Protein AF-A0A915J0Y2-F1 (afdb_monomer)

Organism: Romanomermis culicivorax (NCBI:txid13658)

Nearest PDB structures (foldseek):
  6sxb-assembly1_F  TM=8.403E-01  e=7.510E-07  Homo sapiens
  7yym-assembly1_A  TM=3.391E-01  e=9.581E-02  Mus musculus
  7zpk-assembly1_A  TM=3.606E-01  e=4.430E-01  Mus musculus

Solvent-accessible surface area (backbone atoms only — not comparable to full-atom values): 13640 Å² total; per-residue (Å²): 137,90,84,89,78,56,74,70,61,52,49,54,35,55,75,67,64,73,59,70,64,82,76,53,70,62,47,79,40,73,57,43,64,51,48,75,81,37,65,62,63,32,49,52,56,47,57,49,39,74,77,32,73,86,49,47,71,48,73,41,68,92,56,71,68,72,38,64,76,48,92,62,37,46,60,50,38,34,63,46,69,66,51,93,76,86,85,86,84,54,77,84,35,68,69,52,40,50,52,52,57,68,69,26,83,90,60,63,77,88,82,81,88,78,90,80,77,75,51,73,68,55,48,53,53,51,50,54,50,51,51,52,47,50,52,46,50,53,53,49,52,55,54,36,66,76,62,73,73,72,96,65,77,80,74,75,40,73,73,45,61,72,38,88,62,35,65,63,54,50,50,50,57,46,40,75,75,33,99,44,70,80,78,51,57,67,69,55,58,49,44,54,52,51,49,55,50,51,50,51,50,57,52,35,67,74,73,48,54,73,67,60,42,51,51,62,56,56,75,74,109

Structure (mmCIF, N/CA/C/O backbone):
data_AF-A0A915J0Y2-F1
#
_entry.id   AF-A0A915J0Y2-F1
#
loop_
_atom_site.group_PDB
_atom_site.id
_atom_site.type_symbol
_atom_site.label_atom_id
_atom_site.label_alt_id
_atom_site.label_comp_id
_atom_site.label_asym_id
_atom_site.label_entity_id
_atom_site.label_seq_id
_atom_site.pdbx_PDB_ins_code
_atom_site.Cartn_x
_atom_site.Cartn_y
_atom_site.Cartn_z
_atom_site.occupancy
_atom_site.B_iso_or_equiv
_atom_site.auth_seq_id
_atom_site.auth_comp_id
_atom_site.auth_asym_id
_atom_site.auth_atom_id
_atom_site.pdbx_PDB_model_num
ATOM 1 N N . GLY A 1 1 ? -28.901 7.741 9.240 1.00 90.81 1 GLY A N 1
ATOM 2 C CA . GLY A 1 1 ? -28.184 7.868 7.952 1.00 90.81 1 GLY A CA 1
ATOM 3 C C . GLY A 1 1 ? -26.734 7.453 8.122 1.00 90.81 1 GLY A C 1
ATOM 4 O O . GLY A 1 1 ? -26.334 7.182 9.248 1.00 90.81 1 GLY A O 1
ATOM 5 N N . VAL A 1 2 ? -25.963 7.400 7.034 1.00 94.00 2 VAL A N 1
ATOM 6 C CA . VAL A 1 2 ? -24.512 7.128 7.061 1.00 94.00 2 VAL A CA 1
ATOM 7 C C . VAL A 1 2 ? -23.763 8.459 7.070 1.00 94.00 2 VAL A C 1
ATOM 9 O O . VAL A 1 2 ? -24.138 9.362 6.329 1.00 94.00 2 VAL A O 1
ATOM 12 N N . GLN A 1 3 ? -22.737 8.586 7.912 1.00 93.56 3 GLN A N 1
ATOM 13 C CA . GLN A 1 3 ? -21.904 9.786 8.007 1.00 93.56 3 GLN A CA 1
ATOM 14 C C . GLN A 1 3 ? -20.451 9.431 7.711 1.00 93.56 3 GLN A C 1
ATOM 16 O O . GLN A 1 3 ? -19.937 8.435 8.221 1.00 93.56 3 GLN A O 1
ATOM 21 N N . PHE A 1 4 ? -19.793 10.257 6.903 1.00 95.44 4 PHE A N 1
ATOM 22 C CA . PHE A 1 4 ? -18.376 10.122 6.585 1.00 95.44 4 PHE A CA 1
ATOM 23 C C . PHE A 1 4 ? -17.598 11.163 7.380 1.00 95.44 4 PHE A C 1
ATOM 25 O O . PHE A 1 4 ? -17.861 12.357 7.265 1.00 95.44 4 PHE A O 1
ATOM 32 N N . VAL A 1 5 ? -16.653 10.712 8.201 1.00 94.25 5 VAL A N 1
ATOM 33 C CA . VAL A 1 5 ? -15.886 11.582 9.099 1.00 94.25 5 VAL A CA 1
ATOM 34 C C . VAL A 1 5 ? -14.426 11.144 9.089 1.00 94.25 5 VAL A C 1
ATOM 36 O O . VAL A 1 5 ? -14.125 9.956 8.973 1.00 94.25 5 VAL A O 1
ATOM 39 N N . THR A 1 6 ? -13.508 12.101 9.197 1.00 93.81 6 THR A N 1
ATOM 40 C CA . THR A 1 6 ? -12.078 11.817 9.345 1.00 93.81 6 THR A CA 1
ATOM 41 C C . THR A 1 6 ? -11.721 11.548 10.808 1.00 93.81 6 THR A C 1
ATOM 43 O O . THR A 1 6 ? -12.335 12.092 11.728 1.00 93.81 6 THR A O 1
ATOM 46 N N . THR A 1 7 ? -10.687 10.735 11.033 1.00 92.75 7 THR A N 1
ATOM 47 C CA . THR A 1 7 ? -10.227 10.334 12.373 1.00 92.75 7 THR A CA 1
ATOM 48 C C . THR A 1 7 ? -10.035 11.515 13.348 1.00 92.75 7 THR A C 1
ATOM 50 O O . THR A 1 7 ? -10.556 11.433 14.461 1.00 92.75 7 THR A O 1
ATOM 53 N N . PRO A 1 8 ? -9.367 12.636 12.986 1.00 92.06 8 PRO A N 1
ATOM 54 C C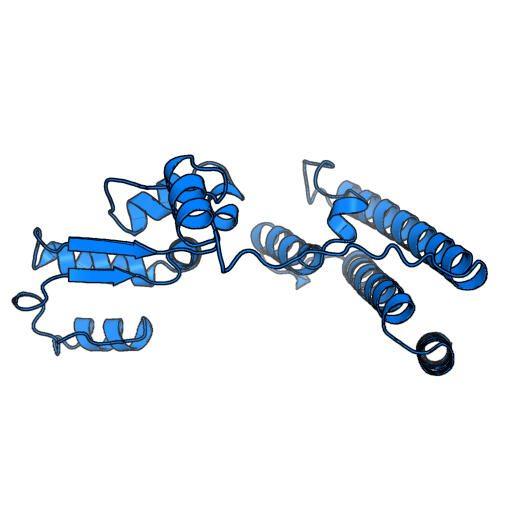A . PRO A 1 8 ? -9.132 13.732 13.933 1.00 92.06 8 PRO A CA 1
ATOM 55 C C . PRO A 1 8 ? -10.407 14.478 14.350 1.00 92.06 8 PRO A C 1
ATOM 57 O O . PRO A 1 8 ? -10.559 14.818 15.522 1.00 92.06 8 PRO A O 1
ATOM 60 N N . ILE A 1 9 ? -11.332 14.703 13.409 1.00 94.25 9 ILE A N 1
ATOM 61 C CA . ILE A 1 9 ? -12.604 15.389 13.685 1.00 94.25 9 ILE A CA 1
ATOM 62 C C . ILE A 1 9 ? -13.449 14.527 14.622 1.00 94.25 9 ILE A C 1
ATOM 64 O O . ILE A 1 9 ? -13.921 15.008 15.650 1.00 94.25 9 ILE A O 1
ATOM 68 N N . LEU A 1 10 ? -13.547 13.228 14.321 1.00 94.50 10 LEU A N 1
ATOM 69 C CA . LEU A 1 10 ? -14.299 12.282 15.137 1.00 94.50 10 LEU A CA 1
ATOM 70 C C . LEU A 1 10 ? -13.763 12.211 16.574 1.00 94.50 10 LEU A C 1
ATOM 72 O O . LEU A 1 10 ? -14.545 12.166 17.516 1.00 94.50 10 LEU A O 1
ATOM 76 N N . ILE A 1 11 ? -12.441 12.252 16.764 1.00 94.31 11 ILE A N 1
ATOM 77 C CA . ILE A 1 11 ? -11.845 12.301 18.107 1.00 94.31 11 ILE A CA 1
ATOM 78 C C . ILE A 1 11 ? -12.238 13.576 18.837 1.00 94.31 11 ILE A C 1
ATOM 80 O O . ILE A 1 11 ? -12.673 13.497 19.984 1.00 94.31 11 ILE A O 1
ATOM 84 N N . SER A 1 12 ? -12.090 14.733 18.188 1.00 95.19 12 SER A N 1
ATOM 85 C CA . SER A 1 12 ? -12.445 16.013 18.802 1.00 95.19 12 SER A CA 1
ATOM 86 C C . SER A 1 12 ? -13.905 16.022 19.255 1.00 95.19 12 SER A C 1
ATOM 88 O O . SER A 1 12 ? -14.201 16.460 20.364 1.00 95.19 12 SER A O 1
ATOM 90 N N . ASP A 1 13 ? -14.814 15.503 18.434 1.00 94.56 13 ASP A N 1
ATOM 91 C CA . ASP A 1 13 ? -16.240 15.490 18.750 1.00 94.56 13 ASP A CA 1
ATOM 92 C C . ASP A 1 13 ? -16.607 14.483 19.849 1.00 94.56 13 ASP A C 1
ATOM 94 O O . ASP A 1 13 ? -17.475 14.777 20.673 1.00 94.56 13 ASP A O 1
ATOM 98 N N . ILE A 1 14 ? -15.924 13.333 19.916 1.00 92.94 14 ILE A N 1
ATOM 99 C CA . ILE A 1 14 ? -16.065 12.372 21.023 1.00 92.94 14 ILE A CA 1
ATOM 100 C C . ILE A 1 14 ? -15.584 12.993 22.337 1.00 92.94 14 ILE A C 1
ATOM 102 O O . ILE A 1 14 ? -16.279 12.906 23.346 1.00 92.94 14 ILE A O 1
ATOM 106 N N . LEU A 1 15 ? -14.415 13.643 22.335 1.00 92.56 15 LEU A N 1
ATOM 107 C CA . LEU A 1 15 ? -13.849 14.270 23.534 1.00 92.56 15 LEU A CA 1
ATOM 108 C C . LEU A 1 15 ? -14.711 15.435 24.035 1.00 92.56 15 LEU A C 1
ATOM 110 O O . LEU A 1 15 ? -14.845 15.622 25.241 1.00 92.56 15 LEU A O 1
ATOM 114 N N . CYS A 1 16 ? -15.330 16.185 23.122 1.00 94.56 16 CYS A N 1
ATOM 115 C CA . CYS A 1 16 ? -16.293 17.235 23.452 1.00 94.56 16 CYS A CA 1
ATOM 116 C C . CYS A 1 16 ? -17.718 16.714 23.716 1.00 94.56 16 CYS A C 1
ATOM 118 O O . CYS A 1 16 ? -18.619 17.535 23.874 1.00 94.56 16 CYS A O 1
ATOM 120 N N . GLN A 1 17 ? -17.942 15.392 23.729 1.00 90.94 17 GLN A N 1
ATOM 121 C CA . GLN A 1 17 ? -19.248 14.753 23.960 1.00 90.94 17 GLN A CA 1
ATOM 122 C C . GLN A 1 17 ? -20.374 15.272 23.045 1.00 90.94 17 GLN A C 1
ATOM 124 O O . GLN A 1 17 ? -21.537 15.354 23.436 1.00 90.94 17 GLN A O 1
ATOM 129 N N . ARG A 1 18 ? -20.044 15.627 21.799 1.00 91.94 18 ARG A N 1
ATOM 130 C CA . ARG A 1 18 ? -21.012 16.177 20.830 1.00 91.94 18 ARG A CA 1
ATOM 131 C C . ARG A 1 18 ? -21.829 15.105 20.117 1.00 91.94 18 ARG A C 1
ATOM 133 O O . ARG A 1 18 ? -22.851 15.413 19.510 1.00 91.94 18 ARG A O 1
ATOM 140 N N . ILE A 1 19 ? -21.360 13.860 20.152 1.00 90.75 19 ILE A N 1
ATOM 141 C CA . ILE A 1 19 ? -21.956 12.744 19.419 1.00 90.75 19 ILE A CA 1
ATOM 142 C C . ILE A 1 19 ? -22.732 11.861 20.400 1.00 90.75 19 ILE A C 1
ATOM 144 O O . ILE A 1 19 ? -22.135 11.355 21.349 1.00 90.75 19 ILE A O 1
ATOM 148 N N . PRO A 1 20 ? -24.031 11.601 20.164 1.00 91.44 20 PRO A N 1
ATOM 149 C CA . PRO A 1 20 ? -24.790 10.642 20.957 1.00 91.44 20 PRO A CA 1
ATOM 150 C C . PRO A 1 20 ? -24.395 9.207 20.571 1.00 91.44 20 PRO A C 1
ATOM 152 O O . PRO A 1 20 ? -25.017 8.581 19.710 1.00 91.44 20 PRO A O 1
ATOM 155 N N . ILE A 1 21 ? -23.342 8.678 21.201 1.00 91.56 21 ILE A N 1
ATOM 156 C CA . ILE A 1 21 ? -22.758 7.355 20.908 1.00 91.56 21 ILE A CA 1
ATOM 157 C C . ILE A 1 21 ? -23.786 6.220 21.057 1.00 91.56 21 ILE A C 1
ATOM 159 O O . ILE A 1 21 ? -23.787 5.276 20.266 1.00 91.56 21 ILE A O 1
ATOM 163 N N . SER A 1 22 ? -24.719 6.337 22.004 1.00 90.06 22 SER A N 1
ATOM 164 C CA . SER A 1 22 ? -25.796 5.362 22.234 1.00 90.06 22 SER A CA 1
ATOM 165 C C . SER A 1 22 ? -26.670 5.111 20.995 1.00 90.06 22 SER A C 1
ATOM 167 O O . SER A 1 22 ? -27.095 3.976 20.746 1.00 90.06 22 SER A O 1
ATOM 169 N N . LEU A 1 23 ? -26.880 6.142 20.171 1.00 91.88 23 LEU A N 1
ATOM 170 C CA . LEU A 1 23 ? -27.700 6.081 18.958 1.00 91.88 23 LEU A CA 1
ATOM 171 C C . LEU A 1 23 ? -26.937 5.538 17.742 1.00 91.88 23 LEU A C 1
ATOM 173 O O . LEU A 1 23 ? -27.552 5.199 16.731 1.00 91.88 23 LEU A O 1
ATOM 177 N N . VAL A 1 24 ? -25.611 5.412 17.820 1.00 94.06 24 VAL A N 1
ATOM 178 C CA . VAL A 1 24 ? -24.791 4.919 16.708 1.00 94.06 24 VAL A CA 1
ATOM 179 C C . VAL A 1 24 ? -24.926 3.403 16.594 1.00 94.06 24 VAL A C 1
ATOM 181 O O . VAL A 1 24 ? -24.697 2.665 17.551 1.00 94.06 24 VAL A O 1
ATOM 184 N N . THR A 1 25 ? -25.324 2.911 15.422 1.00 94.50 25 THR A N 1
ATOM 185 C CA . THR A 1 25 ? -25.537 1.472 15.190 1.00 94.50 25 THR A CA 1
ATOM 186 C C . THR A 1 25 ? -24.226 0.707 15.007 1.00 94.50 25 THR A C 1
ATOM 188 O O . THR A 1 25 ? -24.100 -0.413 15.494 1.00 94.50 25 THR A O 1
ATOM 191 N N . GLY A 1 26 ? -23.252 1.298 14.313 1.00 93.88 26 GLY A N 1
ATOM 192 C CA . GLY A 1 26 ? -22.005 0.625 13.968 1.00 93.88 26 GLY A CA 1
ATOM 193 C C . GLY A 1 26 ? -20.972 1.542 13.335 1.00 93.88 26 GLY A C 1
ATOM 194 O O . GLY A 1 26 ? -21.270 2.678 12.963 1.00 93.88 26 GLY A O 1
ATOM 195 N N . LEU A 1 27 ? -19.754 1.022 13.213 1.00 95.31 27 LEU A N 1
ATOM 196 C CA . LEU A 1 27 ? -18.591 1.723 12.676 1.00 95.31 27 LEU A CA 1
ATOM 197 C C . LEU A 1 27 ? -18.028 0.958 11.480 1.00 95.31 27 LEU A C 1
ATOM 199 O O . LEU A 1 27 ? -17.786 -0.251 11.550 1.00 95.31 27 LEU A O 1
ATOM 203 N N . LEU A 1 28 ? -17.796 1.682 10.387 1.00 95.94 28 LEU A N 1
ATOM 204 C CA . LEU A 1 28 ? -17.128 1.171 9.195 1.00 95.94 28 LEU A CA 1
ATOM 205 C C . LEU A 1 28 ? -15.753 1.833 9.094 1.00 95.94 28 LEU A C 1
ATOM 207 O O . LEU A 1 28 ? -15.657 3.041 8.889 1.00 95.94 28 LEU A O 1
ATOM 211 N N . VAL A 1 29 ? -14.690 1.050 9.260 1.00 95.00 29 VAL A N 1
ATOM 212 C CA . VAL A 1 29 ? -13.307 1.535 9.198 1.00 95.00 29 VAL A CA 1
ATOM 213 C C . VAL A 1 29 ? -12.749 1.256 7.809 1.00 95.00 29 VAL A C 1
ATOM 215 O O . VAL A 1 29 ? -12.603 0.100 7.412 1.00 95.00 29 VAL A O 1
ATOM 218 N N . TYR A 1 30 ? -12.429 2.313 7.068 1.00 94.00 30 TYR A N 1
ATOM 219 C CA . TYR A 1 30 ? -11.769 2.211 5.768 1.00 94.00 30 TYR A CA 1
ATOM 220 C C . TYR A 1 30 ? -10.244 2.244 5.920 1.00 94.00 30 TYR A C 1
ATOM 222 O O . TYR A 1 30 ? -9.734 2.846 6.863 1.00 94.00 30 TYR A O 1
ATOM 230 N N . ARG A 1 31 ? -9.512 1.608 4.992 1.00 93.44 31 ARG A N 1
ATOM 231 C CA . ARG A 1 31 ? -8.041 1.464 5.040 1.00 93.44 31 ARG A CA 1
ATOM 232 C C . ARG A 1 31 ? -7.546 0.953 6.395 1.00 93.44 31 ARG A C 1
ATOM 234 O O . ARG A 1 31 ? -6.616 1.496 6.976 1.00 93.44 31 ARG A O 1
ATOM 241 N N . ALA A 1 32 ? -8.132 -0.136 6.880 1.00 94.12 32 ALA A N 1
ATOM 242 C CA . ALA A 1 32 ? -7.888 -0.663 8.223 1.00 94.12 32 ALA A CA 1
ATOM 243 C C . ALA A 1 32 ? -6.405 -0.940 8.557 1.00 94.12 32 ALA A C 1
ATOM 245 O O . ALA A 1 32 ? -6.033 -0.972 9.725 1.00 94.12 32 ALA A O 1
ATOM 246 N N . HIS A 1 33 ? -5.539 -1.096 7.551 1.00 92.38 33 HIS A N 1
ATOM 247 C CA . HIS A 1 33 ? -4.090 -1.213 7.728 1.00 92.38 33 HIS A CA 1
ATOM 248 C C . HIS A 1 33 ? -3.427 0.027 8.363 1.00 92.38 33 HIS A C 1
ATOM 250 O O . HIS A 1 33 ? -2.326 -0.085 8.903 1.00 92.38 33 HIS A O 1
ATOM 256 N N . THR A 1 34 ? -4.061 1.205 8.341 1.00 90.81 34 THR A N 1
ATOM 257 C CA . THR A 1 34 ? -3.524 2.428 8.971 1.00 90.81 34 THR A CA 1
ATOM 258 C C . THR A 1 34 ? -3.449 2.333 10.491 1.00 90.81 34 THR A C 1
ATOM 260 O O . THR A 1 34 ? -2.602 2.996 11.090 1.00 90.81 34 THR A O 1
ATOM 263 N N . VAL A 1 35 ? -4.241 1.452 11.111 1.00 91.56 35 VAL A N 1
ATOM 264 C CA . VAL A 1 35 ? -4.239 1.224 12.565 1.00 91.56 35 VAL A CA 1
ATOM 265 C C . VAL A 1 35 ? -2.883 0.736 13.095 1.00 91.56 35 VAL A C 1
ATOM 267 O O . VAL A 1 35 ? -2.562 0.887 14.268 1.00 91.56 35 VAL A O 1
ATOM 270 N N . LEU A 1 36 ? -2.048 0.164 12.223 1.00 88.06 36 LEU A N 1
ATOM 271 C CA . LEU A 1 36 ? -0.685 -0.240 12.572 1.00 88.06 36 LEU A CA 1
ATOM 272 C C . LEU A 1 3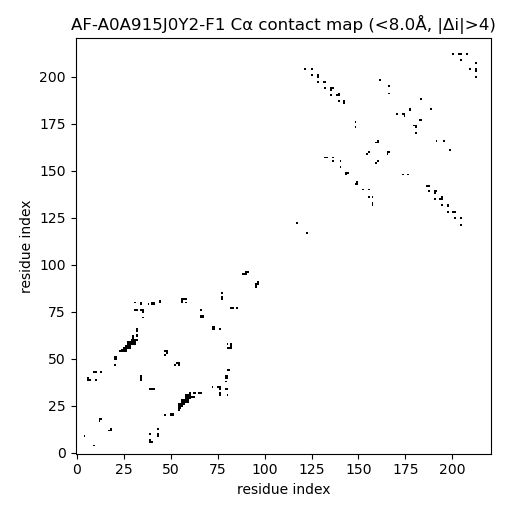6 ? 0.257 0.957 12.750 1.00 88.06 36 LEU A C 1
ATOM 274 O O . LEU A 1 36 ? 1.287 0.831 13.409 1.00 88.06 36 LEU A O 1
ATOM 278 N N . ARG A 1 37 ? -0.083 2.106 12.154 1.00 84.00 37 ARG A N 1
ATOM 279 C CA . ARG A 1 37 ? 0.695 3.352 12.216 1.00 84.00 37 ARG A CA 1
ATOM 280 C C . ARG A 1 37 ? 0.149 4.331 13.251 1.00 84.00 37 ARG A C 1
ATOM 282 O O . ARG A 1 37 ? 0.902 5.153 13.756 1.00 84.00 37 ARG A O 1
ATOM 289 N N . SER A 1 38 ? -1.151 4.264 13.525 1.00 83.62 38 SER A N 1
ATOM 290 C CA . SER A 1 38 ? -1.883 5.200 14.374 1.00 83.62 38 SER A CA 1
ATOM 291 C C . SER A 1 38 ? -2.760 4.442 15.367 1.00 83.62 38 SER A C 1
ATOM 293 O O . SER A 1 38 ? -3.526 3.560 14.995 1.00 83.62 38 SER A O 1
ATOM 295 N N . ALA A 1 39 ? -2.690 4.829 16.641 1.00 85.12 39 ALA A N 1
ATOM 296 C CA . ALA A 1 39 ? -3.565 4.294 17.684 1.00 85.12 39 ALA A CA 1
ATOM 297 C C . ALA A 1 39 ? -4.918 5.030 17.776 1.00 85.12 39 ALA A C 1
ATOM 299 O O . ALA A 1 39 ? -5.763 4.662 18.592 1.00 85.12 39 ALA A O 1
ATOM 300 N N . LEU A 1 40 ? -5.139 6.064 16.957 1.00 91.62 40 LEU A N 1
ATOM 301 C CA . LEU A 1 40 ? -6.318 6.932 17.024 1.00 91.62 40 LEU A CA 1
ATOM 302 C C . LEU A 1 40 ? -7.613 6.169 16.727 1.00 91.62 40 LEU A C 1
ATOM 304 O O . LEU A 1 40 ? -8.599 6.288 17.451 1.00 91.62 40 LEU A O 1
ATOM 308 N N . GLU A 1 41 ? -7.592 5.310 15.714 1.00 91.50 41 GLU A N 1
ATOM 309 C CA . GLU A 1 41 ? -8.705 4.436 15.356 1.00 91.50 41 GLU A CA 1
ATOM 310 C C . GLU A 1 41 ? -9.012 3.449 16.491 1.00 91.50 41 GLU A C 1
ATOM 312 O O . GLU A 1 41 ? -10.172 3.237 16.839 1.00 91.50 41 GLU A O 1
ATOM 317 N N . SER A 1 42 ? -7.974 2.907 17.139 1.00 91.94 42 SER A N 1
ATOM 318 C CA . SER A 1 42 ? -8.134 2.004 18.292 1.00 91.94 42 SER A CA 1
ATOM 319 C C . SER A 1 42 ? -8.761 2.715 19.495 1.00 91.94 42 SER A C 1
ATOM 321 O O . SER A 1 42 ? -9.559 2.118 20.226 1.00 91.94 42 SER A O 1
ATOM 323 N N . PHE A 1 43 ? -8.407 3.989 19.701 1.00 93.50 43 PHE A N 1
ATOM 324 C CA . PHE A 1 43 ? -8.979 4.841 20.740 1.00 93.50 43 PHE A CA 1
ATOM 325 C C . PHE A 1 43 ? -10.463 5.108 20.486 1.00 93.50 43 PHE A C 1
ATOM 327 O O . PHE A 1 43 ? -11.273 4.857 21.376 1.00 93.50 43 PHE A O 1
ATOM 334 N N . ILE A 1 44 ? -10.832 5.521 19.268 1.00 94.12 44 ILE A N 1
ATOM 335 C CA . ILE A 1 44 ? -12.237 5.716 18.877 1.00 94.12 44 ILE A CA 1
ATOM 336 C C . ILE A 1 44 ? -13.034 4.441 19.172 1.00 94.12 44 ILE A C 1
ATOM 338 O O . ILE A 1 44 ? -14.011 4.473 19.917 1.00 94.12 44 ILE A O 1
ATOM 342 N N . LEU A 1 45 ? -12.575 3.295 18.664 1.00 93.81 45 LEU A N 1
ATOM 343 C CA . LEU A 1 45 ? -13.250 2.010 18.855 1.00 93.81 45 LEU A CA 1
ATOM 344 C C . LEU A 1 45 ? -13.352 1.604 20.334 1.00 93.81 45 LEU A C 1
ATOM 346 O O . LEU A 1 45 ? -14.308 0.934 20.720 1.00 93.81 45 LEU A O 1
ATOM 350 N N . LEU A 1 46 ? -12.383 1.992 21.173 1.00 92.44 46 LEU A N 1
ATOM 351 C CA . LEU A 1 46 ? -12.430 1.746 22.620 1.00 92.44 46 LEU A CA 1
ATOM 352 C C . LEU A 1 46 ? -13.515 2.572 23.285 1.00 92.44 46 LEU A C 1
ATOM 354 O O . LEU A 1 46 ? -14.289 2.024 24.064 1.00 92.44 46 LEU A O 1
ATOM 358 N N . THR A 1 47 ? -13.579 3.860 22.975 1.00 93.31 47 THR A N 1
ATOM 359 C CA . THR A 1 47 ? -14.572 4.761 23.557 1.00 93.31 47 THR A CA 1
ATOM 360 C C . THR A 1 47 ? -15.985 4.345 23.160 1.00 93.31 47 THR A C 1
ATOM 362 O O . THR A 1 47 ? -16.843 4.204 24.026 1.00 93.31 47 THR A O 1
ATOM 365 N N . PHE A 1 48 ? -16.198 4.005 21.886 1.00 94.44 48 PHE A N 1
ATOM 366 C CA . PHE A 1 48 ? -17.490 3.507 21.412 1.00 94.44 48 PHE A CA 1
ATOM 367 C C . PHE A 1 48 ? -17.931 2.216 22.112 1.00 94.44 48 PHE A C 1
ATOM 369 O O . PHE A 1 48 ? -19.079 2.124 22.533 1.00 94.44 48 PHE A O 1
ATOM 376 N N . ARG A 1 49 ? -17.036 1.234 22.290 1.00 92.69 49 ARG A N 1
ATOM 377 C CA . ARG A 1 49 ? -17.389 -0.023 22.976 1.00 92.69 49 ARG A CA 1
ATOM 378 C C . ARG A 1 49 ? -17.576 0.111 24.481 1.00 92.69 49 ARG A C 1
ATOM 380 O O . ARG A 1 49 ? -18.310 -0.687 25.053 1.00 92.69 49 ARG A O 1
ATOM 387 N N . LYS A 1 50 ? -16.925 1.088 25.120 1.00 92.56 50 LYS A N 1
ATOM 388 C CA . LYS A 1 50 ? -17.141 1.384 26.544 1.00 92.56 50 LYS A CA 1
ATOM 389 C C . LYS A 1 50 ? -18.567 1.862 26.808 1.00 92.56 50 LYS A C 1
ATOM 391 O O . LYS A 1 50 ? -19.146 1.464 27.809 1.00 92.56 50 LYS A O 1
ATOM 396 N N . GLU A 1 51 ? -19.117 2.689 25.922 1.00 92.75 51 GLU A N 1
ATOM 397 C CA . GLU A 1 51 ? -20.490 3.190 26.061 1.00 92.75 51 GLU A CA 1
ATOM 398 C C . GLU A 1 51 ? -21.536 2.252 25.449 1.00 92.75 51 GLU A C 1
ATOM 400 O O . GLU A 1 51 ? -22.643 2.140 25.973 1.00 92.75 51 GLU A O 1
ATOM 405 N N . LYS A 1 52 ? -21.199 1.558 24.355 1.00 93.00 52 LYS A N 1
ATOM 406 C CA . LYS A 1 52 ? -22.096 0.638 23.652 1.00 93.00 52 LYS A CA 1
ATOM 407 C C . LYS A 1 52 ? -21.377 -0.673 23.302 1.00 93.00 52 LYS A C 1
ATOM 409 O O . LYS A 1 52 ? -20.749 -0.753 22.243 1.00 93.00 52 LYS A O 1
ATOM 414 N N . PRO A 1 53 ? -21.472 -1.717 24.145 1.00 90.38 53 PRO A N 1
ATOM 415 C CA . PRO A 1 53 ? -20.752 -2.974 23.924 1.00 90.38 53 PRO A CA 1
ATOM 416 C C . PRO A 1 53 ? -21.214 -3.714 22.659 1.00 90.38 53 PRO A C 1
ATOM 418 O O . PRO A 1 53 ? -20.388 -4.317 21.978 1.00 90.38 53 PRO A O 1
ATOM 421 N N . ASP A 1 54 ? -22.491 -3.577 22.287 1.00 90.50 54 ASP A N 1
ATOM 422 C CA . ASP A 1 54 ? -23.103 -4.265 21.138 1.00 90.50 54 ASP A CA 1
ATOM 423 C C . ASP A 1 54 ? -22.872 -3.562 19.785 1.00 90.50 54 ASP A C 1
ATOM 425 O O . ASP A 1 54 ? -23.507 -3.892 18.780 1.00 90.50 54 ASP A O 1
ATOM 429 N N . ILE A 1 55 ? -21.997 -2.552 19.724 1.00 94.06 55 ILE A N 1
ATOM 430 C CA . ILE A 1 55 ? -21.721 -1.836 18.474 1.00 94.06 55 ILE A CA 1
ATOM 431 C C . ILE A 1 55 ? -20.959 -2.727 17.484 1.00 94.06 55 ILE A C 1
ATOM 433 O O . ILE A 1 55 ? -19.862 -3.222 17.766 1.00 94.06 55 ILE A O 1
ATOM 437 N N . PHE A 1 56 ? -21.508 -2.901 16.279 1.00 94.38 56 PHE A N 1
ATOM 438 C CA . PHE A 1 56 ? -20.816 -3.673 15.253 1.00 94.38 56 PHE A CA 1
ATOM 439 C C . PHE A 1 56 ? -19.685 -2.850 14.626 1.00 94.38 56 PHE A C 1
ATOM 441 O O . PHE A 1 56 ? -19.816 -1.650 14.374 1.00 94.38 56 PHE A O 1
ATOM 448 N N . VAL A 1 57 ? -18.569 -3.515 14.335 1.00 95.44 57 VAL A N 1
ATOM 449 C CA . VAL A 1 57 ? -17.407 -2.913 13.675 1.00 95.44 57 VAL A CA 1
ATOM 450 C C . VAL A 1 57 ? -17.081 -3.745 12.445 1.00 95.44 57 VAL A C 1
ATOM 452 O O . VAL A 1 57 ? -16.895 -4.957 12.548 1.00 95.44 57 VAL A O 1
ATOM 455 N N . LYS A 1 58 ? -17.010 -3.106 11.277 1.00 96.19 58 LYS A N 1
ATOM 456 C CA . LYS A 1 58 ? -16.492 -3.726 10.050 1.00 96.19 58 LYS A CA 1
ATOM 457 C C . LYS A 1 58 ? -15.308 -2.918 9.552 1.00 96.19 58 LYS A C 1
ATOM 459 O O . LYS A 1 58 ? -15.382 -1.697 9.454 1.00 96.19 58 LYS A O 1
ATOM 464 N N . ALA A 1 59 ? -14.219 -3.608 9.251 1.00 95.69 59 ALA A N 1
ATOM 465 C CA . ALA A 1 59 ? -12.974 -2.998 8.823 1.00 95.69 59 ALA A CA 1
ATOM 466 C C . ALA A 1 59 ? -12.612 -3.514 7.430 1.00 95.69 59 ALA A C 1
ATOM 468 O O . ALA A 1 59 ? -12.593 -4.722 7.201 1.00 95.69 59 ALA A O 1
ATOM 469 N N . PHE A 1 60 ? -12.329 -2.596 6.511 1.00 96.06 60 PHE A N 1
ATOM 470 C CA . PHE A 1 60 ? -11.999 -2.898 5.123 1.00 96.06 60 PHE A CA 1
ATOM 471 C C . PHE A 1 60 ? -10.572 -2.455 4.821 1.00 96.06 60 PHE A C 1
A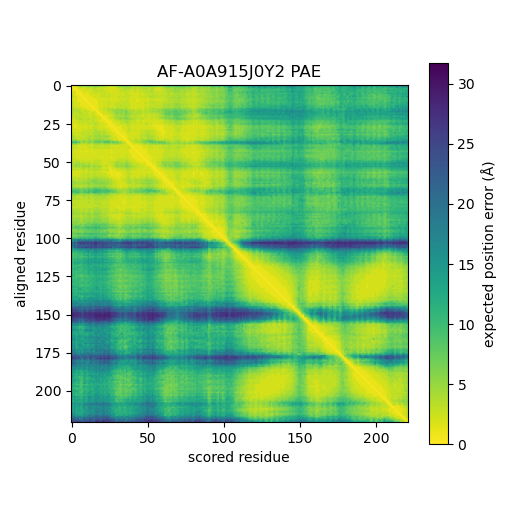TOM 473 O O . PHE A 1 60 ? -10.142 -1.369 5.220 1.00 96.06 60 PHE A O 1
ATOM 480 N N . SER A 1 61 ? -9.829 -3.293 4.105 1.00 95.12 61 SER A N 1
ATOM 481 C CA . SER A 1 61 ? -8.479 -2.981 3.647 1.00 95.12 61 SER A CA 1
ATOM 482 C C . SER A 1 61 ? -8.249 -3.581 2.268 1.00 95.12 61 SER A C 1
ATOM 484 O O . SER A 1 61 ? -8.591 -4.732 2.021 1.00 95.12 61 SER A O 1
ATOM 486 N N . ASP A 1 62 ? -7.631 -2.791 1.405 1.00 94.06 62 ASP A N 1
ATOM 487 C CA . ASP A 1 62 ? -7.187 -3.110 0.048 1.00 94.06 62 ASP A CA 1
ATOM 488 C C . ASP A 1 62 ? -5.695 -3.491 -0.014 1.00 94.06 62 ASP A C 1
ATOM 490 O O . ASP A 1 62 ? -5.187 -3.864 -1.067 1.00 94.06 62 ASP A O 1
ATOM 494 N N . ALA A 1 63 ? -4.984 -3.415 1.116 1.00 90.88 63 ALA A N 1
ATOM 495 C CA . ALA A 1 63 ? -3.541 -3.622 1.196 1.00 90.88 63 ALA A CA 1
ATOM 496 C C . ALA A 1 63 ? -3.174 -4.781 2.148 1.00 90.88 63 ALA A C 1
ATOM 498 O O . ALA A 1 63 ? -2.651 -4.529 3.240 1.00 90.88 63 ALA A O 1
ATOM 499 N N . PRO A 1 64 ? -3.442 -6.053 1.779 1.00 89.56 64 PRO A N 1
ATOM 500 C CA . PRO A 1 64 ? -3.147 -7.212 2.627 1.00 89.56 64 PRO A CA 1
ATOM 501 C C . PRO A 1 64 ? -1.660 -7.321 2.993 1.00 89.56 64 PRO A C 1
ATOM 503 O O . PRO A 1 64 ? -1.333 -7.682 4.121 1.00 89.56 64 PRO A O 1
ATOM 506 N N . GLN A 1 65 ? -0.762 -6.915 2.091 1.00 86.25 65 GLN A N 1
ATOM 507 C CA . GLN A 1 65 ? 0.689 -6.910 2.288 1.00 86.25 65 GLN A CA 1
ATOM 508 C C . GLN A 1 65 ? 1.135 -6.148 3.546 1.00 86.25 65 GLN A C 1
ATOM 510 O O . GLN A 1 65 ? 2.112 -6.534 4.176 1.00 86.25 65 GLN A O 1
ATOM 515 N N . ARG A 1 66 ? 0.388 -5.117 3.969 1.00 86.69 66 ARG A N 1
ATOM 516 C CA . ARG A 1 66 ? 0.706 -4.310 5.161 1.00 86.69 66 ARG A CA 1
ATOM 517 C C . ARG A 1 66 ? 0.528 -5.063 6.480 1.00 86.69 66 ARG A C 1
ATOM 519 O O . ARG A 1 66 ? 1.032 -4.605 7.498 1.00 86.69 66 ARG A O 1
ATOM 526 N N . PHE A 1 67 ? -0.208 -6.174 6.481 1.00 89.38 67 PHE A N 1
ATOM 527 C CA . PHE A 1 67 ? -0.427 -7.000 7.672 1.00 89.38 67 PHE A CA 1
ATOM 528 C C . PHE A 1 67 ? 0.594 -8.135 7.818 1.00 89.38 67 PHE A C 1
ATOM 530 O O . PHE A 1 67 ? 0.552 -8.855 8.818 1.00 89.38 67 PHE A O 1
ATOM 537 N N . VAL A 1 68 ? 1.476 -8.305 6.827 1.00 84.75 68 VAL A N 1
ATOM 538 C CA . VAL A 1 68 ? 2.440 -9.413 6.736 1.00 84.75 68 VAL A CA 1
ATOM 539 C C . VAL A 1 68 ? 3.888 -8.901 6.669 1.00 84.75 68 VAL A C 1
ATOM 541 O O . VAL A 1 68 ? 4.808 -9.701 6.560 1.00 84.75 68 VAL A O 1
ATOM 544 N N . GLU A 1 69 ? 4.129 -7.586 6.767 1.00 77.19 69 GLU A N 1
ATOM 545 C CA . GLU A 1 69 ? 5.494 -7.028 6.727 1.00 77.19 69 GLU A CA 1
ATOM 546 C C . GLU A 1 69 ? 6.337 -7.517 7.919 1.00 77.19 69 GLU A C 1
ATOM 548 O O . GLU A 1 69 ? 7.541 -7.716 7.786 1.00 77.19 69 GLU A O 1
ATOM 553 N N . HIS A 1 70 ? 5.711 -7.723 9.085 1.00 77.44 70 HIS A N 1
ATOM 554 C CA . HIS A 1 70 ? 6.375 -8.232 10.286 1.00 77.44 70 HIS A CA 1
ATOM 555 C C . HIS A 1 70 ? 5.509 -9.267 11.008 1.00 77.44 70 HIS A C 1
ATOM 557 O O . HIS A 1 70 ? 4.275 -9.231 10.955 1.00 77.44 70 HIS A O 1
ATOM 563 N N . LEU A 1 71 ? 6.164 -10.157 11.757 1.00 79.12 71 LEU A N 1
ATOM 564 C CA . LEU A 1 71 ? 5.489 -11.164 12.569 1.00 79.12 71 LEU A CA 1
ATOM 565 C C . LEU A 1 71 ? 4.494 -10.508 13.545 1.00 79.12 71 LEU A C 1
ATOM 567 O O . LEU A 1 71 ? 4.821 -9.552 14.248 1.00 79.12 71 LEU A O 1
ATOM 571 N N . GLY A 1 72 ? 3.263 -11.023 13.579 1.00 86.44 72 GLY A N 1
ATOM 572 C CA . GLY A 1 72 ? 2.224 -10.567 14.508 1.00 86.44 72 GLY A CA 1
ATOM 573 C C . GLY A 1 72 ? 1.542 -9.240 14.146 1.00 86.44 72 GLY A C 1
ATOM 574 O O . GLY A 1 72 ? 0.703 -8.773 14.916 1.00 86.44 72 GLY A O 1
ATOM 575 N N . GLN A 1 73 ? 1.829 -8.622 12.993 1.00 90.88 73 GLN A N 1
ATOM 576 C CA . GLN A 1 73 ? 1.137 -7.394 12.571 1.00 90.88 73 GLN A CA 1
ATOM 577 C C . GLN A 1 73 ? -0.367 -7.592 12.395 1.00 90.88 73 GLN A C 1
ATOM 579 O O . GLN A 1 73 ? -1.143 -6.787 12.907 1.00 90.88 73 GLN A O 1
ATOM 584 N N . LEU A 1 74 ? -0.795 -8.670 11.733 1.00 93.38 74 LEU A N 1
ATOM 585 C CA . LEU A 1 74 ? -2.218 -8.979 11.611 1.00 93.38 74 LEU A CA 1
ATOM 586 C C . LEU A 1 74 ? -2.886 -9.093 12.987 1.00 93.38 74 LEU A C 1
ATOM 588 O O . LEU A 1 74 ? -3.903 -8.452 13.223 1.00 93.38 74 LEU A O 1
ATOM 592 N N . GLN A 1 75 ? -2.278 -9.835 13.918 1.00 93.06 75 GLN A N 1
ATOM 593 C CA . GLN A 1 75 ? -2.790 -9.976 15.283 1.00 93.06 75 GLN A CA 1
ATOM 594 C C . GLN A 1 75 ? -2.911 -8.615 15.979 1.00 93.06 75 GLN A C 1
ATOM 596 O O . GLN A 1 75 ? -3.935 -8.326 16.594 1.00 93.06 75 GLN A O 1
ATOM 601 N N . ARG A 1 76 ? -1.900 -7.748 15.852 1.00 92.25 76 ARG A N 1
ATOM 602 C CA . ARG A 1 76 ? -1.945 -6.385 16.398 1.00 92.25 76 ARG A CA 1
ATOM 603 C C . ARG A 1 76 ? -3.077 -5.567 15.785 1.00 92.25 76 ARG A C 1
ATOM 605 O O . ARG A 1 76 ? -3.816 -4.938 16.532 1.00 92.25 76 ARG A O 1
ATOM 612 N N . ALA A 1 77 ? -3.247 -5.603 14.463 1.00 93.88 77 ALA A N 1
ATOM 613 C CA . ALA A 1 77 ? -4.329 -4.893 13.785 1.00 93.88 77 ALA A CA 1
ATOM 614 C C . ALA A 1 77 ? -5.709 -5.386 14.238 1.00 93.88 77 ALA A C 1
ATOM 616 O O . ALA A 1 77 ? -6.578 -4.574 14.540 1.00 93.88 77 ALA A O 1
ATOM 617 N N . VAL A 1 78 ? -5.893 -6.703 14.338 1.00 94.06 78 VAL A N 1
ATOM 618 C CA . VAL A 1 78 ? -7.131 -7.337 14.812 1.00 94.06 78 VAL A CA 1
ATOM 619 C C . VAL A 1 78 ? -7.449 -6.913 16.244 1.00 94.06 78 VAL A C 1
ATOM 621 O O . VAL A 1 78 ? -8.562 -6.459 16.507 1.00 94.06 78 VAL A O 1
ATOM 624 N N . SER A 1 79 ? -6.464 -6.957 17.144 1.00 92.81 79 SER A N 1
ATOM 625 C CA . SER A 1 79 ? -6.606 -6.501 18.533 1.00 92.81 79 SER A CA 1
ATOM 626 C C . SER A 1 79 ? -6.924 -5.007 18.631 1.00 92.81 79 SER A C 1
ATOM 628 O O . SER A 1 79 ? -7.768 -4.599 19.426 1.00 92.81 79 SER A O 1
ATOM 630 N N . SER A 1 80 ? -6.282 -4.185 17.802 1.00 93.38 80 SER A N 1
ATOM 631 C CA . SER A 1 80 ? -6.505 -2.740 17.729 1.00 93.38 80 SER A CA 1
ATOM 632 C C . SER A 1 80 ? -7.898 -2.375 17.203 1.00 93.38 80 SER A C 1
ATOM 634 O O . SER A 1 80 ? -8.560 -1.494 17.751 1.00 93.38 80 SER A O 1
ATOM 636 N N . LEU A 1 81 ? -8.368 -3.073 16.166 1.00 93.88 81 LEU A N 1
ATOM 637 C CA . LEU A 1 81 ? -9.705 -2.903 15.581 1.00 93.88 81 LEU A CA 1
ATOM 638 C C . LEU A 1 81 ? -10.803 -3.594 16.407 1.00 93.88 81 LEU A C 1
ATOM 640 O O . LEU A 1 81 ? -11.990 -3.339 16.208 1.00 93.88 81 LEU A O 1
ATOM 644 N N . ARG A 1 82 ? -10.400 -4.475 17.328 1.00 91.31 82 ARG A N 1
ATOM 645 C CA . ARG A 1 82 ? -11.244 -5.365 18.129 1.00 91.31 82 ARG A CA 1
ATOM 646 C C . ARG A 1 82 ? -12.246 -6.180 17.308 1.00 91.31 82 ARG A C 1
ATOM 648 O O . ARG A 1 82 ? -13.406 -6.316 17.691 1.00 91.31 82 ARG A O 1
ATOM 655 N N . VAL A 1 83 ? -11.825 -6.696 16.164 1.00 93.19 83 VAL A N 1
ATOM 656 C CA . VAL A 1 83 ? -12.661 -7.582 15.341 1.00 93.19 83 VAL A CA 1
ATOM 657 C C . VAL A 1 83 ? -12.371 -9.040 15.691 1.00 93.19 83 VAL A C 1
ATOM 659 O O . VAL A 1 83 ? -11.228 -9.381 15.962 1.00 93.19 83 VAL A O 1
ATOM 662 N N . ASP A 1 84 ? -13.385 -9.903 15.674 1.00 91.38 84 ASP A N 1
ATOM 663 C CA . ASP A 1 84 ? -13.208 -11.316 16.055 1.00 91.38 84 ASP A CA 1
ATOM 664 C C . ASP A 1 84 ? -12.856 -12.213 14.864 1.00 91.38 84 ASP A C 1
ATOM 666 O O . ASP A 1 84 ? -12.254 -13.273 15.018 1.00 91.38 84 ASP A O 1
ATOM 670 N N . ARG A 1 85 ? -13.255 -11.802 13.655 1.00 94.69 85 ARG A N 1
ATOM 671 C CA . ARG A 1 85 ? -13.084 -12.578 12.423 1.00 94.69 85 ARG A CA 1
ATOM 672 C C . ARG A 1 85 ? -12.417 -11.735 11.352 1.00 94.69 85 ARG A C 1
ATOM 674 O O . ARG A 1 85 ? -12.793 -10.584 11.135 1.00 94.69 85 ARG A O 1
ATOM 681 N N . VAL A 1 86 ? -11.467 -12.347 10.656 1.00 94.31 86 VAL A N 1
ATOM 682 C CA . VAL A 1 86 ? -10.787 -11.776 9.492 1.00 94.31 86 VAL A CA 1
ATOM 683 C C . VAL A 1 86 ? -11.091 -12.659 8.295 1.00 94.31 86 VAL A C 1
ATOM 685 O O . VAL A 1 86 ? -10.920 -13.872 8.370 1.00 94.31 86 VAL A O 1
ATOM 688 N N . TYR A 1 87 ? -11.521 -12.043 7.199 1.00 93.38 87 TYR A N 1
ATOM 689 C CA . TYR A 1 87 ? -11.758 -12.722 5.931 1.00 93.38 87 TYR A CA 1
ATOM 690 C C . TYR A 1 87 ? -10.768 -12.194 4.898 1.00 93.38 87 TYR A C 1
ATOM 692 O O . TYR A 1 87 ? -10.625 -10.981 4.737 1.00 93.38 87 TYR A O 1
ATOM 700 N N . PHE A 1 88 ? -10.096 -13.104 4.199 1.00 91.06 88 PHE A N 1
ATOM 701 C CA . PHE A 1 88 ? -9.291 -12.783 3.028 1.00 91.06 88 PHE A CA 1
ATOM 702 C C . PHE A 1 88 ? -10.048 -13.253 1.792 1.00 91.06 88 PHE A C 1
ATOM 704 O O . PHE A 1 88 ? -10.414 -14.420 1.706 1.00 91.06 88 PHE A O 1
ATOM 711 N N . LEU A 1 89 ? -10.263 -12.348 0.841 1.00 91.25 89 LEU A N 1
ATOM 712 C CA . LEU A 1 89 ? -10.939 -12.635 -0.424 1.00 91.25 89 LEU A CA 1
ATOM 713 C C . LEU A 1 89 ? -9.972 -12.370 -1.58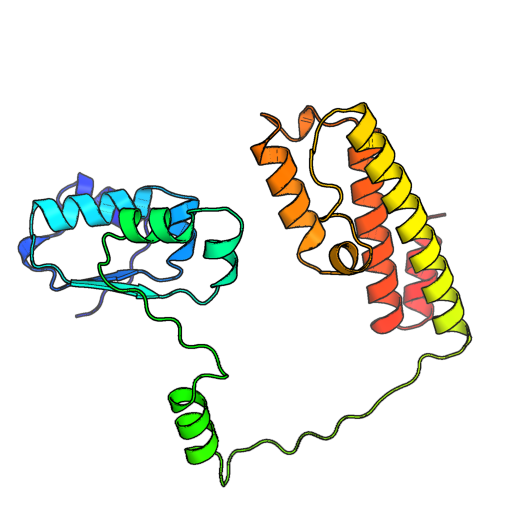8 1.00 91.25 89 LEU A C 1
ATOM 715 O O . LEU A 1 89 ? -10.071 -11.341 -2.257 1.00 91.25 89 LEU A O 1
ATOM 719 N N . PRO A 1 90 ? -8.960 -13.234 -1.791 1.00 91.19 90 PRO A N 1
ATOM 720 C CA . PRO A 1 90 ? -8.073 -13.113 -2.937 1.00 91.19 90 PRO A CA 1
ATOM 721 C C . PRO A 1 90 ? -8.812 -13.466 -4.233 1.00 91.19 90 PRO A C 1
ATOM 723 O O . PRO A 1 90 ? -9.755 -14.251 -4.233 1.00 91.19 90 PRO A O 1
ATOM 726 N N . ARG A 1 91 ? -8.325 -12.954 -5.368 1.00 88.88 91 ARG A N 1
ATOM 727 C CA . ARG A 1 91 ? -8.934 -13.212 -6.687 1.00 88.88 91 ARG A CA 1
ATOM 728 C C . ARG A 1 91 ? -8.935 -14.683 -7.107 1.00 88.88 91 ARG A C 1
ATOM 730 O O . ARG A 1 91 ? -9.710 -15.052 -7.972 1.00 88.88 91 ARG A O 1
ATOM 737 N N . TYR A 1 92 ? -8.081 -15.509 -6.505 1.00 89.50 92 TYR A N 1
ATOM 738 C CA . TYR A 1 92 ? -8.043 -16.948 -6.766 1.00 89.50 92 TYR A CA 1
ATOM 739 C C . TYR A 1 92 ? -9.017 -17.758 -5.888 1.00 89.50 92 TYR A C 1
ATOM 741 O O . TYR A 1 92 ? -9.021 -18.985 -5.953 1.00 89.50 92 TYR A O 1
ATOM 749 N N . HIS A 1 93 ? -9.803 -17.110 -5.020 1.00 92.94 93 HIS A N 1
ATOM 750 C CA . HIS A 1 93 ? -10.806 -17.793 -4.203 1.00 92.94 93 HIS A CA 1
ATOM 751 C C . HIS A 1 93 ? -11.927 -18.335 -5.096 1.00 92.94 93 HIS A C 1
ATOM 753 O O . HIS A 1 93 ? -12.428 -17.604 -5.946 1.00 92.94 93 HIS A O 1
ATOM 759 N N . ALA A 1 94 ? -12.344 -19.587 -4.890 1.00 91.19 94 ALA A N 1
ATOM 760 C CA . ALA A 1 94 ? -13.298 -20.265 -5.773 1.00 91.19 94 ALA A CA 1
ATOM 761 C C . ALA A 1 94 ? -14.615 -19.487 -5.951 1.00 91.19 94 ALA A C 1
ATOM 763 O O . ALA A 1 94 ? -15.091 -19.346 -7.072 1.00 91.19 94 ALA A O 1
ATOM 764 N N . GLU A 1 95 ? -15.155 -18.926 -4.864 1.00 89.94 95 GLU A N 1
ATOM 765 C CA . GLU A 1 95 ? -16.371 -18.098 -4.909 1.00 89.94 95 GLU A CA 1
ATOM 766 C C . GLU A 1 95 ? -16.163 -16.834 -5.756 1.00 89.94 95 GLU A C 1
ATOM 768 O O . GLU A 1 95 ? -16.978 -16.531 -6.620 1.00 89.94 95 GLU A O 1
ATOM 773 N N . VAL A 1 96 ? -15.023 -16.153 -5.585 1.00 89.31 96 VAL A N 1
ATOM 774 C CA . VAL A 1 96 ? -14.689 -14.933 -6.335 1.00 89.31 96 VAL A CA 1
ATOM 775 C C . VAL A 1 96 ? -14.499 -15.245 -7.818 1.00 89.31 96 VAL A C 1
ATOM 777 O O . VAL A 1 96 ? -15.018 -14.520 -8.656 1.00 89.31 96 VAL A O 1
ATOM 780 N N . ILE A 1 97 ? -13.802 -16.337 -8.150 1.00 89.50 97 ILE A N 1
ATOM 781 C CA . ILE A 1 97 ? -13.654 -16.799 -9.537 1.00 89.50 97 ILE A CA 1
ATOM 782 C C . ILE A 1 97 ? -15.029 -17.085 -10.137 1.00 89.50 97 ILE A C 1
ATOM 784 O O . ILE A 1 97 ? -15.314 -16.619 -11.229 1.00 89.50 97 ILE A O 1
ATOM 788 N N . SER A 1 98 ? -15.895 -17.803 -9.417 1.00 87.88 98 SER A N 1
ATOM 789 C CA . SER A 1 98 ? -17.224 -18.145 -9.926 1.00 87.88 98 SER A CA 1
ATOM 790 C C . SER A 1 98 ? -18.094 -16.914 -10.173 1.00 87.88 98 SER A C 1
ATOM 792 O O . SER A 1 98 ? -18.786 -16.860 -11.185 1.00 87.88 98 SER A O 1
ATOM 794 N N . GLU A 1 99 ? -18.025 -15.906 -9.300 1.00 85.75 99 GLU A N 1
ATOM 795 C CA . GLU A 1 99 ? -18.738 -14.642 -9.484 1.00 85.75 99 GLU A CA 1
ATOM 796 C C . GLU A 1 99 ? -18.191 -13.869 -10.686 1.00 85.75 99 GLU A C 1
ATOM 798 O O . GLU A 1 99 ? -18.979 -13.452 -11.535 1.00 85.75 99 GLU A O 1
ATOM 803 N N . LEU A 1 100 ? -16.863 -13.745 -10.802 1.00 83.88 100 LEU A N 1
ATOM 804 C CA . LEU A 1 100 ? -16.208 -13.082 -11.932 1.00 83.88 100 LEU A CA 1
ATOM 805 C C . LEU A 1 100 ? -16.532 -13.791 -13.255 1.00 83.88 100 LEU A C 1
ATOM 807 O O . LEU A 1 100 ? -17.056 -13.157 -14.159 1.00 83.88 100 LEU A O 1
ATOM 811 N N . ASP A 1 101 ? -16.356 -15.111 -13.340 1.00 81.44 101 ASP A N 1
ATOM 812 C CA . ASP A 1 101 ? -16.646 -15.896 -14.547 1.00 81.44 101 ASP A CA 1
ATOM 813 C C . ASP A 1 101 ? -18.146 -15.883 -14.909 1.00 81.44 101 ASP A C 1
ATOM 815 O O . ASP A 1 101 ? -18.506 -15.891 -16.089 1.00 81.44 101 ASP A O 1
ATOM 819 N N . SER A 1 102 ? -19.044 -15.860 -13.912 1.00 75.44 102 SER A N 1
ATOM 820 C CA . SER A 1 102 ? -20.500 -15.825 -14.137 1.00 75.44 102 SER A CA 1
ATOM 821 C C . SER A 1 102 ? -21.003 -14.468 -14.630 1.00 75.44 102 SER A C 1
ATOM 823 O O . SER A 1 102 ? -21.932 -14.421 -15.438 1.00 75.44 102 SER A O 1
ATOM 825 N N . ALA A 1 103 ? -20.376 -13.375 -14.188 1.00 63.12 103 ALA A N 1
ATOM 826 C CA . ALA A 1 103 ? -20.665 -12.025 -14.659 1.00 63.12 103 ALA A CA 1
ATOM 827 C C . ALA A 1 103 ? -20.101 -11.762 -16.072 1.00 63.12 103 ALA A C 1
ATOM 829 O O . ALA A 1 103 ? -20.498 -10.797 -16.723 1.00 63.12 103 ALA A O 1
ATOM 830 N N . GLU A 1 104 ? -19.201 -12.624 -16.562 1.00 59.62 104 GLU A N 1
ATOM 831 C CA . GLU A 1 104 ? -18.294 -12.347 -17.681 1.00 59.62 104 GLU A CA 1
ATOM 832 C C . GLU A 1 104 ? -18.515 -13.183 -18.957 1.00 59.62 104 GLU A C 1
ATOM 834 O O . GLU A 1 104 ? -17.643 -13.190 -19.824 1.00 59.62 104 GLU A O 1
ATOM 839 N N . LYS A 1 105 ? -19.671 -13.830 -19.178 1.00 56.34 105 LYS A N 1
ATOM 840 C CA . LYS A 1 105 ? -19.920 -14.452 -20.504 1.00 56.34 105 LYS A CA 1
ATOM 841 C C . LYS A 1 105 ? -19.970 -13.437 -21.658 1.00 56.34 105 LYS A C 1
ATOM 843 O O . LYS A 1 105 ? -19.491 -13.764 -22.737 1.00 56.34 105 LYS A O 1
ATOM 848 N N . ASP A 1 106 ? -20.464 -12.222 -21.403 1.00 58.38 106 ASP A N 1
ATOM 849 C CA . ASP A 1 106 ? -20.496 -11.111 -22.374 1.00 58.38 106 ASP A CA 1
ATOM 850 C C . ASP A 1 106 ? -19.545 -9.948 -22.001 1.00 58.38 106 ASP A C 1
ATOM 852 O O . ASP A 1 106 ? -19.465 -8.957 -22.725 1.00 58.38 106 ASP A O 1
ATOM 856 N N . ALA A 1 107 ? -18.832 -10.040 -20.867 1.00 64.69 107 ALA A N 1
ATOM 857 C CA . ALA A 1 107 ? -18.022 -8.945 -20.311 1.00 64.69 107 ALA A CA 1
ATOM 858 C C . ALA A 1 107 ? -16.526 -9.265 -20.136 1.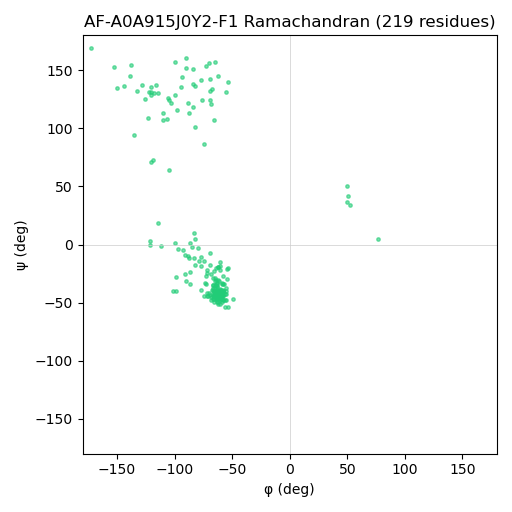00 64.69 107 ALA A C 1
ATOM 860 O O . ALA A 1 107 ? -15.774 -8.390 -19.701 1.00 64.69 107 ALA A O 1
ATOM 861 N N . LYS A 1 108 ? -16.067 -10.479 -20.476 1.00 71.19 108 LYS A N 1
ATOM 862 C CA . LYS A 1 108 ? -14.637 -10.800 -20.428 1.00 71.19 108 LYS A CA 1
ATOM 863 C C . LYS A 1 108 ? -13.893 -10.009 -21.512 1.00 71.19 108 LYS A C 1
ATOM 865 O O . LYS A 1 108 ? -14.209 -10.172 -22.689 1.00 71.19 108 LYS A O 1
ATOM 870 N N . PRO A 1 109 ? -12.912 -9.162 -21.160 1.00 79.94 109 PRO A N 1
ATOM 871 C CA . PRO A 1 109 ? -12.161 -8.420 -22.160 1.00 79.94 109 PRO A CA 1
ATOM 872 C C . PRO A 1 109 ? -11.271 -9.371 -22.969 1.00 79.94 109 PRO A C 1
ATOM 874 O O . PRO A 1 109 ? -10.524 -10.169 -22.394 1.00 79.94 109 PRO A O 1
ATOM 877 N N . ASP A 1 110 ? -11.307 -9.249 -24.296 1.00 85.81 110 ASP A N 1
ATOM 878 C CA . ASP A 1 110 ? -10.354 -9.922 -25.177 1.00 85.81 110 ASP A CA 1
ATOM 879 C C . ASP A 1 110 ? -8.948 -9.352 -24.936 1.00 85.81 110 ASP A C 1
ATOM 881 O O . ASP A 1 110 ? -8.631 -8.218 -25.305 1.00 85.81 110 ASP A O 1
ATOM 885 N N . LEU A 1 111 ? -8.095 -10.140 -24.281 1.00 88.50 111 LEU A N 1
ATOM 886 C CA . LEU A 1 111 ? -6.706 -9.782 -24.020 1.00 88.50 111 LEU A CA 1
ATOM 887 C C . LEU A 1 111 ? -5.830 -10.214 -25.200 1.00 88.50 111 LEU A C 1
ATOM 889 O O . LEU A 1 111 ? -5.616 -11.405 -25.424 1.00 88.50 111 LEU A O 1
ATOM 893 N N . VAL A 1 112 ? -5.274 -9.241 -25.919 1.00 93.38 112 VAL A N 1
ATOM 894 C CA . VAL A 1 112 ? -4.242 -9.476 -26.936 1.00 93.38 112 VAL A CA 1
ATOM 895 C C . VAL A 1 112 ? -2.901 -8.993 -26.393 1.00 93.38 112 VAL A C 1
ATOM 897 O O . VAL A 1 112 ? -2.663 -7.792 -26.271 1.00 93.38 112 VAL A O 1
ATOM 900 N N . GLU A 1 113 ? -2.012 -9.928 -26.063 1.00 92.88 113 GLU A N 1
ATOM 901 C CA . GLU A 1 113 ? -0.662 -9.610 -25.596 1.00 92.88 113 GLU A CA 1
ATOM 902 C C . GLU A 1 113 ? 0.283 -9.380 -26.781 1.00 92.88 113 GLU A C 1
ATOM 904 O O . GLU A 1 113 ? 0.536 -10.276 -27.588 1.00 92.88 113 GLU A O 1
ATOM 909 N N . ILE A 1 114 ? 0.833 -8.167 -26.882 1.00 94.69 114 ILE A N 1
ATOM 910 C CA . ILE A 1 114 ? 1.794 -7.798 -27.927 1.00 94.69 114 ILE A CA 1
ATOM 911 C C . ILE A 1 114 ? 3.168 -7.613 -27.286 1.00 94.69 114 ILE A C 1
ATOM 913 O O . ILE A 1 114 ? 3.431 -6.623 -26.605 1.00 94.69 114 ILE A O 1
ATOM 917 N N . ALA A 1 115 ? 4.072 -8.561 -27.530 1.00 92.94 115 ALA A N 1
ATOM 918 C CA . ALA A 1 115 ? 5.445 -8.488 -27.045 1.00 92.94 115 ALA A CA 1
ATOM 919 C C . ALA A 1 115 ? 6.311 -7.612 -27.967 1.00 92.94 115 ALA A C 1
ATOM 921 O O . ALA A 1 115 ? 6.778 -8.056 -29.020 1.00 92.94 115 ALA A O 1
ATOM 922 N N . VAL A 1 116 ? 6.561 -6.369 -27.557 1.00 89.81 116 VAL A N 1
ATOM 923 C CA . VAL A 1 116 ? 7.457 -5.446 -28.270 1.00 89.81 116 VAL A CA 1
ATOM 924 C C . VAL A 1 116 ? 8.889 -5.625 -27.766 1.00 89.81 116 VAL A C 1
ATOM 926 O O . VAL A 1 116 ? 9.172 -5.480 -26.579 1.00 89.81 116 VAL A O 1
ATOM 929 N N . LYS A 1 117 ? 9.817 -5.952 -28.671 1.00 92.06 117 LYS A N 1
ATOM 930 C CA . LYS A 1 117 ? 11.237 -6.116 -28.331 1.00 92.06 117 LYS A CA 1
ATOM 931 C C . LYS A 1 117 ? 11.950 -4.766 -28.327 1.00 92.06 117 LYS A C 1
ATOM 933 O O . LYS A 1 117 ? 11.785 -3.976 -29.253 1.00 92.06 117 LYS A O 1
ATOM 938 N N . LEU A 1 118 ? 12.813 -4.554 -27.333 1.00 90.12 118 LEU A N 1
ATOM 939 C CA . LEU A 1 118 ? 13.728 -3.413 -27.310 1.00 90.12 118 LEU A CA 1
ATOM 940 C C . LEU A 1 118 ? 14.694 -3.459 -28.500 1.00 90.12 118 LEU A C 1
ATOM 942 O O . LEU A 1 118 ? 15.164 -4.528 -28.903 1.00 90.12 118 LEU A O 1
ATOM 946 N N . THR A 1 119 ? 15.033 -2.283 -29.028 1.00 92.69 119 THR A N 1
ATOM 947 C CA . THR A 1 119 ? 16.072 -2.160 -30.056 1.00 92.69 119 THR A CA 1
ATOM 948 C C . THR A 1 119 ? 17.445 -2.562 -29.492 1.00 92.69 119 THR A C 1
ATOM 950 O O . THR A 1 119 ? 17.661 -2.476 -28.278 1.00 92.69 119 THR A O 1
ATOM 953 N N . PRO A 1 120 ? 18.416 -2.964 -30.335 1.00 94.00 120 PRO A N 1
ATOM 954 C CA . PRO A 1 120 ? 19.752 -3.337 -29.864 1.00 94.00 120 PRO A CA 1
ATOM 955 C C . PRO A 1 120 ? 20.434 -2.242 -29.028 1.00 94.00 120 PRO A C 1
ATOM 957 O O . PRO A 1 120 ? 21.037 -2.538 -27.999 1.00 94.00 120 PRO A O 1
ATOM 960 N N . CYS A 1 121 ? 20.284 -0.972 -29.419 1.00 90.75 121 CYS A N 1
ATOM 961 C CA . CYS A 1 121 ? 20.847 0.160 -28.682 1.00 90.75 121 CYS A CA 1
ATOM 962 C C . CYS A 1 121 ? 20.198 0.336 -27.302 1.00 90.75 121 CYS A C 1
ATOM 964 O O . CYS A 1 121 ? 20.912 0.505 -26.315 1.00 90.75 121 CYS A O 1
ATOM 966 N N . MET A 1 122 ? 18.865 0.241 -27.216 1.00 91.31 122 MET A N 1
ATOM 967 C CA . MET A 1 122 ? 18.149 0.311 -25.934 1.00 91.31 122 MET A CA 1
ATOM 968 C C . MET A 1 122 ? 18.546 -0.845 -25.020 1.00 91.31 122 MET A C 1
ATOM 970 O O . MET A 1 122 ? 18.805 -0.635 -23.842 1.00 91.31 122 MET A O 1
ATOM 974 N N . LYS A 1 123 ? 18.672 -2.060 -25.563 1.00 93.69 123 LYS A N 1
ATOM 975 C CA . LYS A 1 123 ? 19.105 -3.229 -24.791 1.00 93.69 123 LYS A CA 1
ATOM 976 C C . LYS A 1 123 ? 20.519 -3.056 -24.230 1.00 93.69 123 LYS A C 1
ATOM 978 O O . LYS A 1 123 ? 20.760 -3.382 -23.072 1.00 93.69 123 LYS A O 1
ATOM 983 N N . ASN A 1 124 ? 21.441 -2.507 -25.021 1.00 94.38 124 ASN A N 1
ATOM 984 C CA . ASN A 1 124 ? 22.791 -2.200 -24.548 1.00 94.38 124 ASN A CA 1
ATOM 985 C C . ASN A 1 124 ? 22.769 -1.154 -23.424 1.00 94.38 124 ASN A C 1
ATOM 987 O O . ASN A 1 124 ? 23.386 -1.371 -22.385 1.00 94.38 124 ASN A O 1
ATOM 991 N N . ALA A 1 125 ? 22.014 -0.063 -23.590 1.00 92.06 125 ALA A N 1
ATOM 992 C CA . ALA A 1 125 ? 21.854 0.958 -22.553 1.00 92.06 125 ALA A CA 1
ATOM 993 C C . A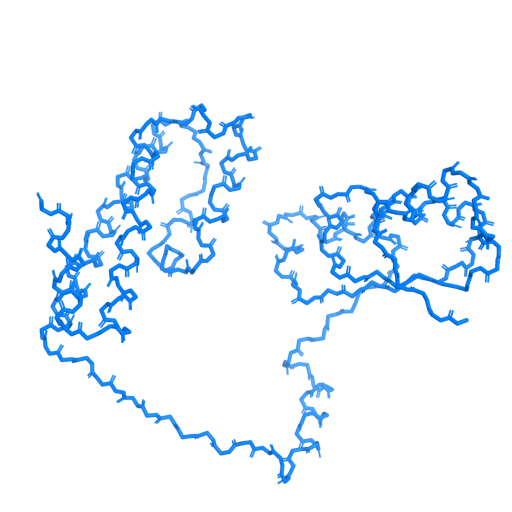LA A 1 125 ? 21.246 0.384 -21.261 1.00 92.06 125 ALA A C 1
ATOM 995 O O . ALA A 1 125 ? 21.769 0.622 -20.174 1.00 92.06 125 ALA A O 1
ATOM 996 N N . GLN A 1 126 ? 20.194 -0.431 -21.381 1.00 93.31 126 GLN A N 1
ATOM 997 C CA . GLN A 1 126 ? 19.559 -1.118 -20.257 1.00 93.31 126 GLN A CA 1
ATOM 998 C C . GLN A 1 126 ? 20.556 -2.014 -19.511 1.00 93.31 126 GLN A C 1
ATOM 1000 O O . GLN A 1 126 ? 20.622 -1.960 -18.285 1.00 93.31 126 GLN A O 1
ATOM 1005 N N . ASN A 1 127 ? 21.370 -2.796 -20.230 1.00 94.31 127 ASN A N 1
ATOM 1006 C CA . ASN A 1 127 ? 22.392 -3.648 -19.620 1.00 94.31 127 ASN A CA 1
ATOM 1007 C C . ASN A 1 127 ? 23.406 -2.829 -18.809 1.00 94.31 127 ASN A C 1
ATOM 1009 O O . ASN A 1 127 ? 23.664 -3.172 -17.656 1.00 94.31 127 ASN A O 1
ATOM 1013 N N . TYR A 1 128 ? 23.918 -1.722 -19.359 1.00 93.88 128 TYR A N 1
ATOM 1014 C CA . TYR A 1 128 ? 24.840 -0.843 -18.632 1.00 93.88 128 TYR A CA 1
ATOM 1015 C C . TYR A 1 128 ? 24.198 -0.233 -17.382 1.00 93.88 128 TYR A C 1
ATOM 1017 O O . TYR A 1 128 ? 24.806 -0.236 -16.312 1.00 93.88 128 TYR A O 1
ATOM 1025 N N . LEU A 1 129 ? 22.954 0.246 -17.477 1.00 92.44 129 LEU A N 1
ATOM 1026 C CA . LEU A 1 129 ? 22.224 0.789 -16.326 1.00 92.44 129 LEU A CA 1
ATOM 1027 C C . LEU A 1 129 ? 22.007 -0.271 -15.236 1.00 92.44 129 LEU A C 1
ATOM 1029 O O . LEU A 1 129 ? 22.188 0.018 -14.053 1.00 92.44 129 LEU A O 1
ATOM 1033 N N . ILE A 1 130 ? 21.674 -1.507 -15.616 1.00 93.44 130 ILE A N 1
ATOM 1034 C CA . ILE A 1 130 ? 21.522 -2.627 -14.678 1.00 93.44 130 ILE A CA 1
ATOM 1035 C C . ILE A 1 130 ? 22.863 -2.990 -14.026 1.00 93.44 130 ILE A C 1
ATOM 1037 O O . ILE A 1 130 ? 22.900 -3.280 -12.830 1.00 93.44 130 ILE A O 1
ATOM 1041 N N . GLU A 1 131 ? 23.970 -2.976 -14.767 1.00 93.88 131 GLU A N 1
ATOM 1042 C CA . GLU A 1 131 ? 25.306 -3.220 -14.209 1.00 93.88 131 GLU A CA 1
ATOM 1043 C C . GLU A 1 131 ? 25.714 -2.145 -13.198 1.00 93.88 131 GLU A C 1
ATOM 1045 O O . GLU A 1 131 ? 26.171 -2.482 -12.102 1.00 93.88 131 GLU A O 1
ATOM 1050 N N . LEU A 1 132 ? 25.467 -0.869 -13.507 1.00 93.06 132 LEU A N 1
ATOM 1051 C CA . LEU A 1 132 ? 25.670 0.235 -12.566 1.00 93.06 132 LEU A CA 1
ATOM 1052 C C . LEU A 1 132 ? 24.804 0.064 -11.315 1.00 93.06 132 LEU A C 1
ATOM 1054 O O . LEU A 1 132 ? 25.297 0.192 -10.195 1.00 93.06 132 LEU A O 1
ATOM 1058 N N . LEU A 1 133 ? 23.535 -0.311 -11.488 1.00 92.44 133 LEU A N 1
ATOM 1059 C CA . LEU A 1 133 ? 22.617 -0.562 -10.380 1.00 92.44 133 LEU A CA 1
ATOM 1060 C C . LEU A 1 133 ? 23.114 -1.705 -9.481 1.00 92.44 133 LEU A C 1
ATOM 1062 O O . LEU A 1 133 ? 23.082 -1.585 -8.254 1.00 92.44 133 LEU A O 1
ATOM 1066 N N . ARG A 1 134 ? 23.633 -2.794 -10.069 1.00 91.69 134 ARG A N 1
ATOM 1067 C CA . ARG A 1 134 ? 24.257 -3.905 -9.327 1.00 91.69 134 ARG A CA 1
ATOM 1068 C C . ARG A 1 134 ? 25.480 -3.440 -8.543 1.00 91.69 134 ARG A C 1
ATOM 1070 O O . ARG A 1 134 ? 25.620 -3.825 -7.382 1.00 91.69 134 ARG A O 1
ATOM 1077 N N . ALA A 1 135 ? 26.338 -2.613 -9.138 1.00 91.88 135 ALA A N 1
ATOM 1078 C CA . ALA A 1 135 ? 27.510 -2.067 -8.459 1.00 91.88 135 ALA A CA 1
ATOM 1079 C C . ALA A 1 135 ? 27.112 -1.171 -7.271 1.00 91.88 135 ALA A C 1
ATOM 1081 O O . ALA A 1 135 ? 27.624 -1.353 -6.163 1.00 91.88 135 ALA A O 1
ATOM 1082 N N . CYS A 1 136 ? 26.136 -0.274 -7.456 1.00 90.94 136 CYS A N 1
ATOM 1083 C CA . CYS A 1 136 ? 25.586 0.558 -6.381 1.00 90.94 136 CYS A CA 1
ATOM 1084 C C . CYS A 1 136 ? 24.986 -0.289 -5.250 1.00 90.94 136 CYS A C 1
ATOM 1086 O O . CYS A 1 136 ? 25.221 -0.006 -4.076 1.00 90.94 136 CYS A O 1
ATOM 1088 N N . LEU A 1 137 ? 24.256 -1.355 -5.587 1.00 89.38 137 LEU A N 1
ATOM 1089 C CA . LEU A 1 137 ? 23.657 -2.280 -4.623 1.00 89.38 137 LEU A CA 1
ATOM 1090 C C . LEU A 1 137 ? 24.727 -3.031 -3.816 1.00 89.38 137 LEU A C 1
ATOM 1092 O O . LEU A 1 137 ? 24.613 -3.144 -2.595 1.00 89.38 137 LEU A O 1
ATOM 1096 N N . GLN A 1 138 ? 25.793 -3.509 -4.461 1.00 88.75 138 GLN A N 1
ATOM 1097 C CA . GLN A 1 138 ? 26.912 -4.157 -3.769 1.00 88.75 138 GLN A CA 1
ATOM 1098 C C . GLN A 1 138 ? 27.628 -3.198 -2.809 1.00 88.75 138 GLN A C 1
ATOM 1100 O O . GLN A 1 138 ? 27.935 -3.570 -1.674 1.00 88.75 138 GLN A O 1
ATOM 1105 N N . GLU A 1 139 ? 27.853 -1.950 -3.221 1.00 87.56 139 GLU A N 1
ATOM 1106 C CA . GLU A 1 139 ? 28.425 -0.918 -2.349 1.00 87.56 139 GLU A CA 1
ATOM 1107 C C . GLU A 1 139 ? 27.491 -0.537 -1.193 1.00 87.56 139 GLU A C 1
ATOM 1109 O O . GLU A 1 139 ? 27.959 -0.285 -0.075 1.00 87.56 139 GLU A O 1
ATOM 1114 N N . LEU A 1 140 ? 26.175 -0.545 -1.421 1.00 85.19 140 LEU A N 1
ATOM 1115 C CA . LEU A 1 140 ? 25.172 -0.335 -0.379 1.00 85.19 140 LEU A CA 1
ATOM 1116 C C . LEU A 1 140 ? 25.255 -1.442 0.681 1.00 85.19 140 LEU A C 1
ATOM 1118 O O . LEU A 1 140 ? 25.424 -1.131 1.861 1.00 85.19 140 LEU A O 1
ATOM 1122 N N . LYS A 1 141 ? 25.275 -2.716 0.257 1.00 83.75 141 LYS A N 1
ATOM 1123 C CA . LYS A 1 141 ? 25.451 -3.881 1.146 1.00 83.75 141 LYS A CA 1
ATOM 1124 C C . LYS A 1 141 ? 26.724 -3.785 1.982 1.00 83.75 141 LYS A C 1
ATOM 1126 O O . LYS A 1 141 ? 26.680 -3.926 3.202 1.00 83.75 141 LYS A O 1
ATOM 1131 N N . ARG A 1 142 ? 27.860 -3.463 1.354 1.00 83.19 142 ARG A N 1
ATOM 1132 C CA . ARG A 1 142 ? 29.145 -3.278 2.058 1.00 83.19 142 ARG A CA 1
ATOM 1133 C C . ARG A 1 142 ? 29.079 -2.163 3.097 1.00 83.19 142 ARG A C 1
ATOM 1135 O O . ARG A 1 142 ? 29.619 -2.299 4.193 1.00 83.19 142 ARG A O 1
ATOM 1142 N N . THR A 1 143 ? 28.431 -1.051 2.758 1.00 78.50 143 THR A N 1
ATOM 1143 C CA . THR A 1 143 ? 28.278 0.090 3.672 1.00 78.50 143 THR A CA 1
ATOM 1144 C C . THR A 1 143 ? 27.398 -0.277 4.869 1.00 78.50 143 THR A C 1
ATOM 1146 O O . THR A 1 143 ? 27.680 0.158 5.982 1.00 78.50 143 THR A O 1
ATOM 1149 N N . GLN A 1 144 ? 26.385 -1.123 4.675 1.00 74.69 144 GLN A N 1
ATOM 1150 C CA . GLN A 1 144 ? 25.524 -1.609 5.756 1.00 74.69 144 GLN A CA 1
ATOM 1151 C C . GLN A 1 144 ? 26.201 -2.597 6.688 1.00 74.69 144 GLN A C 1
ATOM 1153 O O . GLN A 1 144 ? 26.051 -2.462 7.899 1.00 74.69 144 GLN A O 1
ATOM 1158 N N . GLN A 1 145 ? 26.946 -3.558 6.136 1.00 72.94 145 GLN A N 1
ATOM 1159 C CA . GLN A 1 145 ? 27.705 -4.525 6.930 1.00 72.94 145 GLN A CA 1
ATOM 1160 C C . GLN A 1 145 ? 28.697 -3.808 7.852 1.00 72.94 145 GLN A C 1
ATOM 1162 O O . GLN A 1 145 ? 28.823 -4.153 9.018 1.00 72.94 145 GLN A O 1
ATOM 1167 N N . ARG A 1 146 ? 29.342 -2.741 7.366 1.00 67.88 146 ARG A N 1
ATOM 1168 C CA . ARG A 1 146 ? 30.245 -1.909 8.180 1.00 67.88 146 ARG A CA 1
ATOM 1169 C C . ARG A 1 146 ? 29.537 -1.101 9.268 1.00 67.88 146 ARG A C 1
ATOM 1171 O O . ARG A 1 146 ? 30.178 -0.720 10.238 1.00 67.88 146 ARG A O 1
ATOM 1178 N N . ALA A 1 147 ? 28.257 -0.798 9.082 1.00 62.91 147 ALA A N 1
ATOM 1179 C CA . ALA A 1 147 ? 27.475 0.034 9.989 1.00 62.91 147 ALA A CA 1
ATOM 1180 C C . ALA A 1 147 ? 26.583 -0.784 10.950 1.00 62.91 147 ALA A C 1
ATOM 1182 O O . ALA A 1 147 ? 25.853 -0.180 11.730 1.00 62.91 147 ALA A O 1
ATOM 1183 N N . ASN A 1 148 ? 26.622 -2.127 10.903 1.00 61.59 148 ASN A N 1
ATOM 1184 C CA . ASN A 1 148 ? 25.789 -3.040 11.706 1.00 61.59 148 ASN A CA 1
ATOM 1185 C C . ASN A 1 148 ? 24.278 -2.711 11.674 1.00 61.59 148 ASN A C 1
ATOM 1187 O O . ASN A 1 148 ? 23.578 -2.840 12.674 1.00 61.59 148 ASN A O 1
ATOM 1191 N N . VAL A 1 149 ? 23.756 -2.259 10.526 1.00 59.34 149 VAL A N 1
ATOM 1192 C CA . VAL A 1 149 ? 22.374 -1.737 10.425 1.00 59.34 149 VAL A CA 1
ATOM 1193 C C . VAL A 1 149 ? 21.327 -2.844 10.173 1.00 59.34 149 VAL A C 1
ATOM 1195 O O . VAL A 1 149 ? 20.148 -2.670 10.503 1.00 59.34 149 VAL A O 1
ATOM 1198 N N . THR A 1 150 ? 21.708 -4.000 9.611 1.00 56.34 150 THR A N 1
ATOM 1199 C CA . THR A 1 150 ? 20.765 -5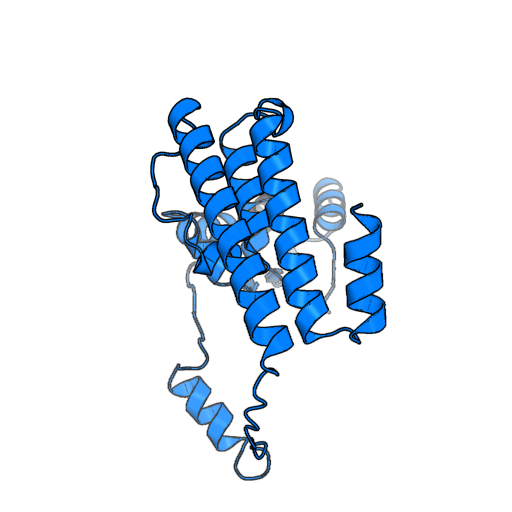.072 9.214 1.00 56.34 150 THR A CA 1
ATOM 1200 C C . THR A 1 150 ? 21.341 -6.488 9.291 1.00 56.34 150 THR A C 1
ATOM 1202 O O . THR A 1 150 ? 22.408 -6.723 8.739 1.00 56.34 150 THR A O 1
ATOM 1205 N N . ASP A 1 151 ? 20.573 -7.427 9.868 1.00 51.41 151 ASP A N 1
ATOM 1206 C CA . ASP A 1 151 ? 20.919 -8.858 10.010 1.00 51.41 151 ASP A CA 1
ATOM 1207 C C . ASP A 1 151 ? 20.507 -9.741 8.815 1.00 51.41 151 ASP A C 1
ATOM 1209 O O . ASP A 1 151 ? 20.891 -10.905 8.750 1.00 51.41 151 ASP A O 1
ATOM 1213 N N . SER A 1 152 ? 19.712 -9.228 7.866 1.00 54.38 152 SER A N 1
ATOM 1214 C CA . SER A 1 152 ? 19.204 -10.022 6.740 1.00 54.38 152 SER A CA 1
ATOM 1215 C C . SER A 1 152 ? 19.587 -9.429 5.379 1.00 54.38 152 SER A C 1
ATOM 1217 O O . SER A 1 152 ? 19.047 -8.414 4.938 1.00 54.38 152 SER A O 1
ATOM 1219 N N . ASP A 1 153 ? 20.502 -10.112 4.685 1.00 56.09 153 ASP A N 1
ATOM 1220 C CA . ASP A 1 153 ? 20.915 -9.838 3.295 1.00 56.09 153 ASP A CA 1
ATOM 1221 C C . ASP A 1 153 ? 19.815 -10.157 2.254 1.00 56.09 153 ASP A C 1
ATOM 1223 O O . ASP A 1 153 ? 19.967 -9.840 1.070 1.00 56.09 153 ASP A O 1
ATOM 1227 N N . SER A 1 154 ? 18.704 -10.768 2.689 1.00 59.12 154 SER A N 1
ATOM 1228 C CA . SER A 1 154 ? 17.605 -11.271 1.850 1.00 59.12 154 SER A CA 1
ATOM 1229 C C . SER A 1 154 ? 16.837 -10.188 1.096 1.00 59.12 154 SER A C 1
ATOM 1231 O O . SER A 1 154 ? 16.316 -10.451 0.017 1.00 59.12 154 SER A O 1
ATOM 1233 N N . ASP A 1 155 ? 16.774 -8.970 1.637 1.00 63.03 155 ASP A N 1
ATOM 1234 C CA . ASP A 1 155 ? 15.865 -7.931 1.127 1.00 63.03 155 ASP A CA 1
ATOM 1235 C C . ASP A 1 155 ? 16.517 -7.053 0.048 1.00 63.03 155 ASP A C 1
ATOM 1237 O O . ASP A 1 155 ? 15.862 -6.237 -0.598 1.00 63.03 155 ASP A O 1
ATOM 1241 N N . LEU A 1 156 ? 17.827 -7.208 -0.147 1.00 73.81 156 LEU A N 1
ATOM 1242 C CA . LEU A 1 156 ? 18.631 -6.428 -1.083 1.00 73.81 156 LEU A CA 1
ATOM 1243 C C . LEU A 1 156 ? 18.967 -7.264 -2.313 1.00 73.81 156 LEU A C 1
ATOM 1245 O O . LEU A 1 156 ? 20.128 -7.589 -2.582 1.00 73.81 156 LEU A O 1
ATOM 1249 N N . THR A 1 157 ? 17.938 -7.639 -3.060 1.00 82.94 157 THR A N 1
ATOM 1250 C CA . THR A 1 157 ? 18.075 -8.268 -4.376 1.00 82.94 157 THR A CA 1
ATOM 1251 C C . THR A 1 157 ? 17.873 -7.233 -5.477 1.00 82.94 157 THR A C 1
ATOM 1253 O O . THR A 1 157 ? 17.243 -6.195 -5.273 1.00 82.94 157 THR A O 1
ATOM 1256 N N . LEU A 1 158 ? 18.414 -7.506 -6.666 1.00 85.12 158 LEU A N 1
ATOM 1257 C CA . LEU A 1 158 ? 18.201 -6.640 -7.828 1.00 85.12 158 LEU A CA 1
ATOM 1258 C C . LEU A 1 158 ? 16.705 -6.516 -8.158 1.00 85.12 158 LEU A C 1
ATOM 1260 O O . LEU A 1 158 ? 16.226 -5.423 -8.437 1.00 85.12 158 LEU A O 1
ATOM 1264 N N . GLU A 1 159 ? 15.972 -7.625 -8.064 1.00 84.88 159 GLU A N 1
ATOM 1265 C CA . GLU A 1 159 ? 14.528 -7.680 -8.297 1.00 84.88 159 GLU A CA 1
ATOM 1266 C C . GLU A 1 159 ? 13.760 -6.768 -7.345 1.00 84.88 159 GLU A C 1
ATOM 1268 O O . GLU A 1 159 ? 12.883 -6.032 -7.793 1.00 84.88 159 GLU A O 1
ATOM 1273 N N . ALA A 1 160 ? 14.127 -6.767 -6.057 1.00 82.69 160 ALA A N 1
ATOM 1274 C CA . ALA A 1 160 ? 13.537 -5.876 -5.069 1.00 82.69 160 ALA A CA 1
ATOM 1275 C C . ALA A 1 160 ? 13.845 -4.410 -5.391 1.00 82.69 160 ALA A C 1
ATOM 1277 O O . ALA A 1 160 ? 12.931 -3.593 -5.365 1.00 82.69 160 ALA A O 1
ATOM 1278 N N . VAL A 1 161 ? 15.091 -4.074 -5.753 1.00 85.94 161 VAL A N 1
ATOM 1279 C CA . VAL A 1 161 ? 15.489 -2.691 -6.081 1.00 85.94 161 VAL A CA 1
ATOM 1280 C C . VAL A 1 161 ? 14.707 -2.128 -7.263 1.00 85.94 161 VAL A C 1
ATOM 1282 O O . VAL A 1 161 ? 14.302 -0.965 -7.223 1.00 85.94 161 VAL A O 1
ATOM 1285 N N . LEU A 1 162 ? 14.461 -2.942 -8.290 1.00 86.44 162 LEU A N 1
ATOM 1286 C CA . LEU A 1 162 ? 13.694 -2.535 -9.468 1.00 86.44 162 LEU A CA 1
ATOM 1287 C C . LEU A 1 162 ? 12.232 -2.201 -9.140 1.00 86.44 162 LEU A C 1
ATOM 1289 O O . LEU A 1 162 ? 11.603 -1.451 -9.883 1.00 86.44 162 LEU A O 1
ATOM 1293 N N . GLN A 1 163 ? 11.693 -2.676 -8.013 1.00 85.88 163 GLN A N 1
ATOM 1294 C CA . GLN A 1 163 ? 10.317 -2.375 -7.638 1.00 85.88 163 GLN A CA 1
ATOM 1295 C C . GLN A 1 163 ? 10.125 -0.896 -7.253 1.00 85.88 163 GLN A C 1
ATOM 1297 O O . GLN A 1 163 ? 10.959 -0.319 -6.544 1.00 85.88 163 GLN A O 1
ATOM 1302 N N . PRO A 1 164 ? 8.990 -0.269 -7.615 1.00 81.75 164 PRO A N 1
ATOM 1303 C CA . PRO A 1 164 ? 8.694 1.117 -7.239 1.00 81.75 164 PRO A CA 1
ATOM 1304 C C . PRO A 1 164 ? 8.669 1.353 -5.721 1.00 81.75 164 PRO A C 1
ATOM 1306 O O . PRO A 1 164 ? 9.062 2.413 -5.246 1.00 81.75 164 PRO A O 1
ATOM 1309 N N . TRP A 1 165 ? 8.246 0.353 -4.942 1.00 79.56 165 TRP A N 1
ATOM 1310 C CA . TRP A 1 165 ? 8.104 0.465 -3.486 1.00 79.56 165 TRP A CA 1
ATOM 1311 C C . TRP A 1 165 ? 9.428 0.389 -2.716 1.00 79.56 165 TRP A C 1
ATOM 1313 O O . TRP A 1 165 ? 9.435 0.656 -1.512 1.00 79.56 165 TRP A O 1
ATOM 1323 N N . PHE A 1 166 ? 10.532 0.014 -3.372 1.00 83.69 166 PHE A N 1
ATOM 1324 C CA . PHE A 1 166 ? 11.799 -0.285 -2.706 1.00 83.69 166 PHE A CA 1
ATOM 1325 C C . PHE A 1 166 ? 12.300 0.877 -1.848 1.00 83.69 166 PHE A C 1
ATOM 1327 O O . PHE A 1 166 ? 12.533 0.702 -0.659 1.00 83.69 166 PHE A O 1
ATOM 1334 N N . GLU A 1 167 ? 12.417 2.072 -2.425 1.00 79.38 167 GLU A N 1
ATOM 1335 C CA . GLU A 1 167 ? 13.039 3.232 -1.771 1.00 79.38 167 GLU A CA 1
ATOM 1336 C C . GLU A 1 167 ? 12.274 3.676 -0.522 1.00 79.38 167 GLU A C 1
ATOM 1338 O O . GLU A 1 167 ? 12.878 3.919 0.523 1.00 79.38 167 GLU A O 1
ATOM 1343 N N . ASP A 1 168 ? 10.943 3.735 -0.614 1.00 76.94 168 ASP A N 1
ATOM 1344 C CA . ASP A 1 168 ? 10.078 4.129 0.498 1.00 76.94 168 ASP A CA 1
ATOM 1345 C C . ASP A 1 168 ? 10.067 3.067 1.605 1.00 76.94 168 ASP A C 1
ATOM 1347 O O . ASP A 1 168 ? 10.205 3.390 2.785 1.00 76.94 168 ASP A O 1
ATOM 1351 N N . ASN A 1 169 ? 9.974 1.784 1.243 1.00 76.81 169 ASN A N 1
ATOM 1352 C CA . ASN A 1 169 ? 10.038 0.701 2.224 1.00 76.81 169 ASN A CA 1
ATOM 1353 C C . ASN A 1 169 ? 11.401 0.664 2.929 1.00 76.81 169 ASN A C 1
ATOM 1355 O O . ASN A 1 169 ? 11.491 0.513 4.147 1.00 76.81 169 ASN A O 1
ATOM 1359 N N . TYR A 1 170 ? 12.470 0.854 2.164 1.00 76.62 170 TYR A N 1
ATOM 1360 C CA . TYR A 1 170 ? 13.827 0.789 2.670 1.00 76.62 170 TYR A CA 1
ATOM 1361 C C . TYR A 1 170 ? 14.168 1.973 3.577 1.00 76.62 170 TYR A C 1
ATOM 1363 O O . TYR A 1 170 ? 14.724 1.778 4.659 1.00 76.62 170 TYR A O 1
ATOM 1371 N N . ARG A 1 171 ? 13.751 3.191 3.205 1.00 77.88 171 ARG A N 1
ATOM 1372 C CA . ARG A 1 171 ? 13.836 4.371 4.076 1.00 77.88 171 ARG A CA 1
ATOM 1373 C C . ARG A 1 171 ? 13.077 4.144 5.386 1.00 77.88 171 ARG A C 1
ATOM 1375 O O . ARG A 1 171 ? 13.663 4.337 6.448 1.00 77.88 171 ARG A O 1
ATOM 1382 N N . ARG A 1 172 ? 11.838 3.641 5.326 1.00 73.88 172 ARG A N 1
ATOM 1383 C CA . ARG A 1 172 ? 11.032 3.320 6.519 1.00 73.88 172 ARG A CA 1
ATOM 1384 C C . ARG A 1 172 ? 11.696 2.273 7.415 1.00 73.88 172 ARG A C 1
ATOM 1386 O O . ARG A 1 172 ? 11.715 2.433 8.633 1.00 73.88 172 ARG A O 1
ATOM 1393 N N . LYS A 1 173 ? 12.283 1.222 6.833 1.00 74.69 173 LYS A N 1
ATOM 1394 C CA . LYS A 1 173 ? 13.019 0.192 7.586 1.00 74.69 173 LYS A CA 1
ATOM 1395 C C . LYS A 1 173 ? 14.194 0.801 8.352 1.00 74.69 173 LYS A C 1
ATOM 1397 O O . LYS A 1 173 ? 14.396 0.476 9.519 1.00 74.69 173 LYS A O 1
ATOM 1402 N N . ILE A 1 174 ? 14.927 1.720 7.731 1.00 72.50 174 ILE A N 1
ATOM 1403 C CA . ILE A 1 174 ? 16.066 2.403 8.356 1.00 72.50 174 ILE A CA 1
ATOM 1404 C C . ILE A 1 174 ? 15.610 3.381 9.438 1.00 72.50 174 ILE A C 1
ATOM 1406 O O . ILE A 1 174 ? 16.181 3.371 10.520 1.00 72.50 174 ILE A O 1
ATOM 1410 N N . GLU A 1 175 ? 14.576 4.181 9.183 1.00 71.31 175 GLU A N 1
ATOM 1411 C CA . GLU A 1 175 ? 13.995 5.124 10.155 1.00 71.31 175 GLU A CA 1
ATOM 1412 C C . GLU A 1 175 ? 13.373 4.425 11.368 1.00 71.31 175 GLU A C 1
ATOM 1414 O O . GLU A 1 175 ? 13.374 4.965 12.466 1.00 71.31 175 GLU A O 1
ATOM 1419 N N . SER A 1 176 ? 12.848 3.209 11.199 1.00 67.75 176 SER A N 1
ATOM 1420 C CA . SER A 1 176 ? 12.337 2.424 12.329 1.00 67.75 176 SER A CA 1
ATOM 1421 C C . SER A 1 176 ? 13.443 1.883 13.243 1.00 67.75 176 SER A C 1
ATOM 1423 O O . SER A 1 176 ? 13.187 1.609 14.413 1.00 67.75 176 SER A O 1
ATOM 1425 N N . ARG A 1 177 ? 14.665 1.716 12.715 1.00 63.66 177 ARG A N 1
ATOM 1426 C CA . ARG A 1 177 ? 15.820 1.148 13.432 1.00 63.66 177 ARG A CA 1
ATOM 1427 C C . ARG A 1 177 ? 16.762 2.213 13.982 1.00 63.66 177 ARG A C 1
ATOM 1429 O O . ARG A 1 177 ? 17.266 2.065 15.089 1.00 63.66 177 ARG A O 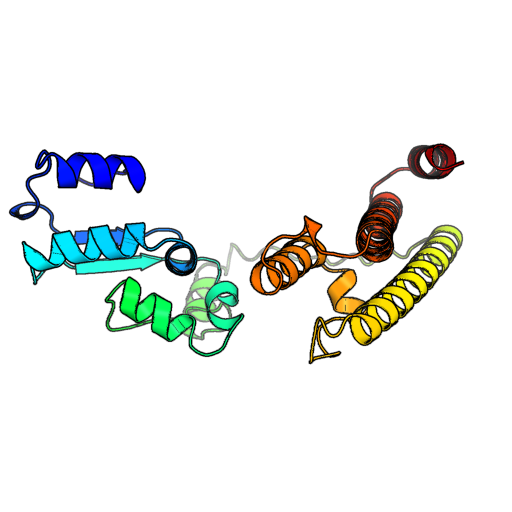1
ATOM 1436 N N . ASN A 1 178 ? 16.992 3.272 13.216 1.00 58.84 178 ASN A N 1
ATOM 1437 C CA . ASN A 1 178 ? 17.787 4.424 13.613 1.00 58.84 178 ASN A CA 1
ATOM 1438 C C . ASN A 1 178 ? 16.831 5.527 14.052 1.00 58.84 178 ASN A C 1
ATOM 1440 O O . ASN A 1 178 ? 15.935 5.879 13.293 1.00 58.84 178 ASN A O 1
ATOM 1444 N N . ALA A 1 179 ? 17.043 6.110 15.235 1.00 53.88 179 ALA A N 1
ATO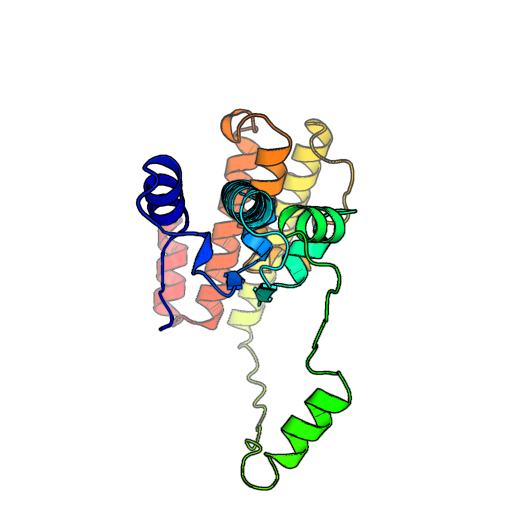M 1445 C CA . ALA A 1 179 ? 16.167 7.144 15.796 1.00 53.88 179 ALA A CA 1
ATOM 1446 C C . ALA A 1 179 ? 15.921 8.340 14.844 1.00 53.88 179 ALA A C 1
ATOM 1448 O O . ALA A 1 179 ? 14.930 9.052 15.001 1.00 53.88 179 ALA A O 1
ATOM 1449 N N . SER A 1 180 ? 16.785 8.546 13.838 1.00 62.78 180 SER A N 1
ATOM 1450 C CA . SER A 1 180 ? 16.507 9.383 12.668 1.00 62.78 180 SER A CA 1
ATOM 1451 C C . SER A 1 180 ? 17.300 8.949 11.421 1.00 62.78 180 SER A C 1
ATOM 1453 O O . SER A 1 180 ? 18.422 8.444 11.514 1.00 62.78 180 SER A O 1
ATOM 1455 N N . PHE A 1 181 ? 16.759 9.217 10.222 1.00 65.50 181 PHE A N 1
ATOM 1456 C CA . PHE A 1 181 ? 17.468 9.049 8.937 1.00 65.50 181 PHE A CA 1
ATOM 1457 C C . PHE A 1 181 ? 18.739 9.919 8.841 1.00 65.50 181 PHE A C 1
ATOM 1459 O O . PHE A 1 181 ? 19.601 9.695 7.990 1.00 65.50 181 PHE A O 1
ATOM 1466 N N . ASP A 1 182 ? 18.887 10.911 9.720 1.00 68.25 182 ASP A N 1
ATOM 1467 C CA . ASP A 1 182 ? 20.044 11.805 9.771 1.00 68.25 182 ASP A CA 1
ATOM 1468 C C . ASP A 1 182 ? 21.288 11.199 10.398 1.00 68.25 182 ASP A C 1
ATOM 1470 O O . ASP A 1 182 ? 22.391 11.644 10.092 1.00 68.25 182 ASP A O 1
ATOM 1474 N N . GLN A 1 183 ? 21.135 10.122 11.164 1.00 69.56 183 GLN A N 1
ATOM 1475 C CA . GLN A 1 183 ? 22.259 9.372 11.727 1.00 69.56 183 GLN A CA 1
ATOM 1476 C C . GLN A 1 183 ? 22.902 8.411 10.711 1.00 69.56 183 GLN A C 1
ATOM 1478 O O . GLN A 1 183 ? 23.900 7.756 11.003 1.00 69.56 183 GLN A O 1
ATOM 1483 N N . VAL A 1 184 ? 22.351 8.326 9.497 1.00 73.00 184 VAL A N 1
ATOM 1484 C CA . VAL A 1 184 ? 22.829 7.436 8.437 1.00 73.00 184 VAL A CA 1
ATOM 1485 C C . VAL A 1 184 ? 24.020 8.072 7.697 1.00 73.00 184 VAL A C 1
ATOM 1487 O O . VAL A 1 184 ? 23.945 9.250 7.333 1.00 73.00 184 VAL A O 1
ATOM 1490 N N . PRO A 1 185 ? 25.100 7.318 7.393 1.00 79.75 185 PRO A N 1
ATOM 1491 C CA . PRO A 1 185 ? 26.274 7.856 6.707 1.00 79.75 185 PRO A CA 1
ATOM 1492 C C . PRO A 1 185 ? 25.942 8.568 5.388 1.00 79.75 185 PRO A C 1
ATOM 1494 O O . PRO A 1 185 ? 25.169 8.068 4.570 1.00 79.75 185 PRO A O 1
ATOM 1497 N N . LEU A 1 186 ? 26.604 9.695 5.108 1.00 82.62 186 LEU A N 1
ATOM 1498 C CA . LEU A 1 186 ? 26.402 10.459 3.864 1.00 82.62 186 LEU A CA 1
ATOM 1499 C C . LEU A 1 186 ? 26.620 9.613 2.601 1.00 82.62 186 LEU A C 1
ATOM 1501 O O . LEU A 1 186 ? 25.880 9.759 1.630 1.00 82.62 186 LEU A O 1
ATOM 1505 N N . LYS A 1 187 ? 27.599 8.693 2.621 1.00 84.06 187 LYS A N 1
ATOM 1506 C CA . LYS A 1 187 ? 27.849 7.753 1.513 1.00 84.06 187 LYS A CA 1
ATOM 1507 C C . LYS A 1 187 ? 26.611 6.902 1.210 1.00 84.06 187 LYS A C 1
ATOM 1509 O O . LYS A 1 187 ? 26.285 6.691 0.050 1.00 84.06 187 LYS A O 1
ATOM 1514 N N . PHE A 1 188 ? 25.902 6.460 2.244 1.00 82.12 188 PHE A N 1
ATOM 1515 C CA . PHE A 1 188 ? 24.692 5.662 2.099 1.00 82.12 188 PHE A CA 1
ATOM 1516 C C . PHE A 1 188 ? 23.544 6.480 1.492 1.00 82.12 188 PHE A C 1
ATOM 1518 O O . PHE A 1 188 ? 22.901 6.027 0.549 1.00 82.12 188 PHE A O 1
ATOM 1525 N N . LYS A 1 189 ? 23.324 7.712 1.979 1.00 84.06 189 LYS A N 1
ATOM 1526 C CA . LYS A 1 189 ? 22.311 8.624 1.416 1.00 84.06 189 LYS A CA 1
ATOM 1527 C C . LYS A 1 189 ? 22.568 8.907 -0.072 1.00 84.06 189 LYS A C 1
ATOM 1529 O O . LYS A 1 189 ? 21.625 8.923 -0.858 1.00 84.06 189 LYS A O 1
ATOM 1534 N N . ARG A 1 190 ? 23.839 9.087 -0.457 1.00 87.81 190 ARG A N 1
ATOM 1535 C CA . ARG A 1 190 ? 24.259 9.256 -1.859 1.00 87.81 190 ARG A CA 1
ATOM 1536 C C . ARG A 1 190 ? 23.946 8.016 -2.697 1.00 87.81 190 ARG A C 1
ATOM 1538 O O . ARG A 1 190 ? 23.236 8.147 -3.681 1.00 87.81 190 ARG A O 1
ATOM 1545 N N . LEU A 1 191 ? 24.358 6.828 -2.246 1.00 87.50 191 LEU A N 1
ATOM 1546 C CA . LEU A 1 191 ? 24.090 5.567 -2.952 1.00 87.50 191 LEU A CA 1
ATOM 1547 C C . LEU A 1 191 ? 22.593 5.310 -3.167 1.00 87.50 191 LEU A C 1
ATOM 1549 O O . LEU A 1 191 ? 22.200 4.853 -4.234 1.00 87.50 191 LEU A O 1
ATOM 1553 N N . LEU A 1 192 ? 21.750 5.614 -2.176 1.00 86.81 192 LEU A N 1
ATOM 1554 C CA . LEU A 1 192 ? 20.301 5.459 -2.314 1.00 86.81 192 LEU A CA 1
ATOM 1555 C C . LEU A 1 192 ? 19.724 6.421 -3.365 1.00 86.81 192 LEU A C 1
ATOM 1557 O O . LEU A 1 192 ? 18.894 6.015 -4.170 1.00 86.81 192 LEU A O 1
ATOM 1561 N N . ASN A 1 193 ? 20.204 7.665 -3.398 1.00 88.62 193 ASN A N 1
ATOM 1562 C CA . ASN A 1 193 ? 19.820 8.642 -4.418 1.00 88.62 193 ASN A CA 1
ATOM 1563 C C . ASN A 1 193 ? 20.321 8.251 -5.821 1.00 88.62 193 ASN A C 1
ATOM 1565 O O . ASN A 1 193 ? 19.608 8.442 -6.803 1.00 88.62 193 ASN A O 1
ATOM 1569 N N . ASP A 1 194 ? 21.519 7.673 -5.920 1.00 90.19 194 ASP A N 1
ATOM 1570 C CA . ASP A 1 194 ? 22.061 7.166 -7.184 1.00 90.19 194 ASP A CA 1
ATOM 1571 C C . ASP A 1 194 ? 21.218 5.996 -7.710 1.00 90.19 194 ASP A C 1
ATOM 1573 O O . ASP A 1 194 ? 20.861 5.975 -8.886 1.00 90.19 194 ASP A O 1
ATOM 1577 N N . ILE A 1 195 ? 20.806 5.072 -6.833 1.00 90.31 195 ILE A N 1
ATOM 1578 C CA . ILE A 1 195 ? 19.865 3.990 -7.164 1.00 90.31 195 ILE A CA 1
ATOM 1579 C C . ILE A 1 195 ? 18.534 4.555 -7.683 1.00 90.31 195 ILE A C 1
ATOM 1581 O O . ILE A 1 195 ? 18.066 4.119 -8.736 1.00 90.31 195 ILE A O 1
ATOM 1585 N N . SER A 1 196 ? 17.945 5.543 -6.997 1.00 89.69 196 SER A N 1
ATOM 1586 C CA . SER A 1 196 ? 16.708 6.201 -7.447 1.00 89.69 196 SER A CA 1
ATOM 1587 C C . SER A 1 196 ? 16.865 6.823 -8.838 1.00 89.69 196 SER A C 1
ATOM 1589 O O . SER A 1 196 ? 16.001 6.650 -9.697 1.00 89.69 196 SER A O 1
ATOM 1591 N N . ARG A 1 197 ? 17.986 7.504 -9.101 1.00 89.75 197 ARG A N 1
ATOM 1592 C CA . ARG A 1 197 ? 18.274 8.115 -10.411 1.00 89.75 197 ARG A CA 1
ATOM 1593 C C . ARG A 1 197 ? 18.450 7.074 -11.512 1.00 89.75 197 ARG A C 1
ATOM 1595 O O . ARG A 1 197 ? 17.873 7.221 -12.583 1.00 89.75 197 ARG A O 1
ATOM 1602 N N . LEU A 1 198 ? 19.198 6.001 -11.256 1.00 91.12 198 LEU A N 1
ATOM 1603 C CA . LEU A 1 198 ? 19.378 4.913 -12.224 1.00 91.12 198 LEU A CA 1
ATOM 1604 C C . LEU A 1 198 ? 18.044 4.253 -12.593 1.00 91.12 198 LEU A C 1
ATOM 1606 O O . LEU A 1 198 ? 17.814 3.950 -13.762 1.00 91.12 198 LEU A O 1
ATOM 1610 N N . LYS A 1 199 ? 17.134 4.092 -11.626 1.00 91.12 199 LYS A N 1
ATOM 1611 C CA . LYS A 1 199 ? 15.771 3.612 -11.893 1.00 91.12 199 LYS A CA 1
ATOM 1612 C C . LYS A 1 199 ? 14.964 4.589 -12.739 1.00 91.12 199 LYS A C 1
ATOM 1614 O O . LYS A 1 199 ? 14.279 4.152 -13.655 1.00 91.12 199 LYS A O 1
ATOM 1619 N N . GLN A 1 200 ? 15.078 5.890 -12.481 1.00 89.38 200 GLN A N 1
ATOM 1620 C CA . GLN A 1 200 ? 14.441 6.909 -13.320 1.00 89.38 200 GLN A CA 1
ATOM 1621 C C . GLN A 1 200 ? 14.951 6.853 -14.765 1.00 89.38 200 GLN A C 1
ATOM 1623 O O . GLN A 1 200 ? 14.142 6.952 -15.681 1.00 89.38 200 GLN A O 1
ATOM 1628 N N . PHE A 1 201 ? 16.249 6.617 -14.992 1.00 90.25 201 PHE A N 1
ATOM 1629 C CA . PHE A 1 201 ? 16.770 6.418 -16.350 1.00 90.25 201 PHE A CA 1
ATOM 1630 C C . PHE A 1 201 ? 16.263 5.137 -17.002 1.00 90.25 201 PHE A C 1
ATOM 1632 O O . PHE A 1 201 ? 15.954 5.159 -18.188 1.00 90.25 201 PHE A O 1
ATOM 1639 N N . LEU A 1 202 ? 16.142 4.039 -16.251 1.00 90.56 202 LEU A N 1
ATOM 1640 C CA . LEU A 1 202 ? 15.534 2.810 -16.767 1.00 90.56 202 LEU A CA 1
ATOM 1641 C C . LEU A 1 202 ? 14.078 3.045 -17.193 1.00 90.56 202 LEU A C 1
ATOM 1643 O O . LEU A 1 202 ? 13.706 2.644 -18.289 1.00 90.56 202 LEU A O 1
ATOM 1647 N N . SER A 1 203 ? 13.283 3.756 -16.388 1.00 90.06 203 SER A N 1
ATOM 1648 C CA . SER A 1 203 ? 11.916 4.141 -16.765 1.00 90.06 203 SER A CA 1
ATOM 1649 C C . SER A 1 203 ? 11.879 5.093 -17.966 1.00 90.06 203 SER A C 1
ATOM 1651 O O . SER A 1 203 ? 11.076 4.905 -18.873 1.00 90.06 203 SER A O 1
ATOM 1653 N N . SER A 1 204 ? 12.764 6.092 -18.002 1.00 89.69 204 SER A N 1
ATOM 1654 C CA . SER A 1 204 ? 12.873 7.059 -19.104 1.00 89.69 204 SER A CA 1
ATOM 1655 C C . SER A 1 204 ? 13.259 6.378 -20.420 1.00 89.69 204 SER A C 1
ATOM 1657 O O . SER A 1 204 ? 12.729 6.734 -21.464 1.00 89.69 204 SER A O 1
ATOM 1659 N N . LEU A 1 205 ? 14.103 5.342 -20.384 1.00 90.31 205 LEU A N 1
ATOM 1660 C CA . LEU A 1 205 ? 14.467 4.556 -21.567 1.00 90.31 205 LEU A CA 1
ATOM 1661 C C . LEU A 1 205 ? 13.261 3.845 -22.205 1.00 90.31 205 LEU A C 1
ATOM 1663 O O . LEU A 1 205 ? 13.268 3.612 -23.411 1.00 90.31 205 LEU A O 1
ATOM 1667 N N . GLU A 1 206 ? 12.259 3.468 -21.409 1.00 87.75 206 GLU A N 1
ATOM 1668 C CA . GLU A 1 206 ? 11.059 2.762 -21.877 1.00 87.75 206 GLU A CA 1
ATOM 1669 C C . GLU A 1 206 ? 9.925 3.714 -22.286 1.00 87.75 206 GLU A C 1
ATOM 1671 O O . GLU A 1 206 ? 9.142 3.377 -23.172 1.00 87.75 206 GLU A O 1
ATOM 1676 N N . ILE A 1 207 ? 9.832 4.885 -21.646 1.00 89.38 207 ILE A N 1
ATOM 1677 C CA . ILE A 1 207 ? 8.702 5.815 -21.788 1.00 89.38 207 ILE A CA 1
ATOM 1678 C C . ILE A 1 207 ? 9.022 6.987 -22.728 1.00 89.38 207 ILE A C 1
ATOM 1680 O O . ILE A 1 207 ? 8.154 7.399 -23.500 1.00 89.38 207 ILE A O 1
ATOM 1684 N N . ASP A 1 208 ? 10.239 7.535 -22.666 1.00 88.62 208 ASP A N 1
ATOM 1685 C CA . ASP A 1 208 ? 10.595 8.776 -23.359 1.00 88.62 208 ASP A CA 1
ATOM 1686 C C . ASP A 1 208 ? 11.138 8.528 -24.775 1.00 88.62 208 ASP A C 1
ATOM 1688 O O . ASP A 1 208 ? 11.637 7.456 -25.124 1.00 88.62 208 ASP A O 1
ATOM 1692 N N . ASP A 1 209 ? 11.101 9.568 -25.610 1.00 88.25 209 ASP A N 1
ATOM 1693 C CA . ASP A 1 209 ? 11.770 9.554 -26.904 1.00 88.25 209 ASP A CA 1
ATOM 1694 C C . ASP A 1 209 ? 13.298 9.667 -26.752 1.00 88.25 209 ASP A C 1
ATOM 1696 O O . ASP A 1 209 ? 13.829 10.267 -25.813 1.00 88.25 209 ASP A O 1
ATOM 1700 N N . GLY A 1 210 ? 14.038 9.136 -27.729 1.00 84.81 210 GLY A N 1
ATOM 1701 C CA . GLY A 1 210 ? 15.502 9.067 -27.654 1.00 84.81 210 GLY A CA 1
ATOM 1702 C C . GLY A 1 210 ? 16.202 10.423 -27.481 1.00 84.81 210 GLY A C 1
ATOM 1703 O O . GLY A 1 210 ? 17.285 10.472 -26.897 1.00 84.81 210 GLY A O 1
ATOM 1704 N N . LYS A 1 211 ? 15.600 11.532 -27.940 1.00 87.00 211 LYS A N 1
ATOM 1705 C CA . LYS A 1 211 ? 16.166 12.879 -27.749 1.00 87.00 211 LYS A CA 1
ATOM 1706 C C . LYS A 1 211 ? 15.988 13.365 -26.314 1.00 87.00 211 LYS A C 1
ATOM 1708 O O . LYS A 1 211 ? 16.940 13.900 -25.746 1.00 87.00 211 LYS A O 1
ATOM 1713 N N . SER A 1 212 ? 14.808 13.171 -25.726 1.00 88.25 212 SER A N 1
ATOM 1714 C CA . SER A 1 212 ? 14.565 13.516 -24.322 1.00 88.25 212 SER A CA 1
ATOM 1715 C C . SER A 1 212 ? 15.425 12.671 -23.390 1.00 88.25 212 SER A C 1
ATOM 1717 O O . SER A 1 212 ? 16.045 13.223 -22.482 1.00 88.25 212 SER A O 1
ATOM 1719 N N . PHE A 1 213 ? 15.576 11.373 -23.674 1.00 88.06 213 PHE A N 1
ATOM 1720 C CA . PHE A 1 213 ? 16.492 10.510 -22.928 1.00 88.06 213 PHE A CA 1
ATOM 1721 C C . PHE A 1 213 ? 17.943 11.013 -22.996 1.00 88.06 213 PHE A C 1
ATOM 1723 O O . PHE A 1 213 ? 18.586 11.175 -21.960 1.00 88.06 213 PHE A O 1
ATOM 1730 N N . ALA A 1 214 ? 18.453 11.327 -24.193 1.00 87.00 214 ALA A N 1
ATOM 1731 C CA . ALA A 1 214 ? 19.808 11.861 -24.353 1.00 87.00 214 ALA A CA 1
ATOM 1732 C C . ALA A 1 214 ? 20.008 13.165 -23.566 1.00 87.00 214 ALA A C 1
ATOM 1734 O O . ALA A 1 214 ? 21.001 13.310 -22.858 1.00 87.00 214 ALA A O 1
ATOM 1735 N N . LYS A 1 215 ? 19.023 14.069 -23.600 1.00 88.50 215 LYS A N 1
ATOM 1736 C CA . LYS A 1 215 ? 19.043 15.307 -22.814 1.00 88.50 215 LYS A CA 1
ATOM 1737 C C . LYS A 1 215 ? 19.058 15.036 -21.307 1.00 88.50 215 LYS A C 1
ATOM 1739 O O . LYS A 1 215 ? 19.806 15.690 -20.587 1.00 88.50 215 LYS A O 1
ATOM 1744 N N . ASN A 1 216 ? 18.265 14.078 -20.828 1.00 85.38 216 ASN A N 1
ATOM 1745 C CA . ASN A 1 216 ? 18.234 13.690 -19.415 1.00 85.38 216 ASN A CA 1
ATOM 1746 C C . ASN A 1 216 ? 19.584 13.126 -18.947 1.00 85.38 216 ASN A C 1
ATOM 1748 O O . ASN A 1 216 ? 19.999 13.391 -17.820 1.00 85.38 216 ASN A O 1
ATOM 1752 N N . VAL A 1 217 ? 20.282 12.389 -19.814 1.00 84.69 217 VAL A N 1
ATOM 1753 C CA . VAL A 1 217 ? 21.642 11.900 -19.550 1.00 84.69 217 VAL A CA 1
ATOM 1754 C C . VAL A 1 217 ? 22.661 13.042 -19.592 1.00 84.69 217 VAL A C 1
ATOM 1756 O O . VAL A 1 217 ? 23.527 13.110 -18.724 1.00 84.69 217 VAL A O 1
ATOM 1759 N N . ASP A 1 218 ? 22.549 13.966 -20.546 1.00 84.25 218 ASP A N 1
ATOM 1760 C CA . ASP A 1 218 ? 23.466 15.105 -20.671 1.00 84.25 218 ASP A CA 1
ATOM 1761 C C . ASP A 1 218 ? 23.357 16.094 -19.500 1.00 84.25 218 ASP A C 1
ATOM 1763 O O . ASP A 1 218 ? 24.361 16.692 -19.132 1.00 84.25 218 ASP A O 1
ATOM 1767 N N . ILE A 1 219 ? 22.192 16.224 -18.850 1.00 79.94 219 ILE A N 1
ATOM 1768 C CA . ILE A 1 219 ? 22.021 17.040 -17.627 1.00 79.94 219 ILE A CA 1
ATOM 1769 C C . ILE A 1 219 ? 22.911 16.549 -16.465 1.00 79.94 219 ILE A C 1
ATOM 1771 O O . ILE A 1 219 ? 23.149 17.291 -15.512 1.00 79.94 219 ILE A O 1
ATOM 1775 N N . LEU A 1 220 ? 23.407 15.309 -16.517 1.00 66.38 220 LEU A N 1
ATOM 1776 C CA . LEU A 1 220 ? 24.317 14.764 -15.508 1.00 66.38 220 LEU A CA 1
ATOM 1777 C C . LEU A 1 220 ? 25.804 15.036 -15.768 1.00 66.38 220 LEU A C 1
ATOM 1779 O O . LEU A 1 220 ? 26.608 14.738 -14.880 1.00 66.38 220 LEU A O 1
ATOM 1783 N N . ARG A 1 221 ? 26.174 15.513 -16.962 1.00 55.59 221 ARG A N 1
ATOM 1784 C CA . ARG A 1 221 ? 27.552 15.916 -17.277 1.00 55.59 221 ARG A CA 1
ATOM 1785 C C . ARG A 1 221 ? 27.870 17.277 -16.673 1.00 55.59 221 ARG A C 1
ATOM 1787 O O . ARG A 1 221 ? 29.006 17.402 -16.166 1.00 55.59 221 ARG A O 1
#

Radius of gyration: 24.34 Å; Cα contacts (8 Å, |Δi|>4): 143; chains: 1; bounding box: 58×38×57 Å

Secondary structure (DSSP, 8-state):
------HHHHHHHHHTT-S-GGG--EEEESSGGGGGT-SHHHHHHHHHHHH-TT-EEEE--S-GGGGSSSTTHHHHHHHHHT-S------TTSHHHHHHHHHH-TTT--------PPPPHHHHHHHHHHHHHHHHHHHHHHHHHHHHT--S-GGG--HHHHHSTTHHHHHHHHHHHHSS-GGGS-HHHHHHHHHHHHHHHHHHHHHHS-HHHHHHHHHTT-

Mean predicted aligned error: 9.0 Å

Sequence (221 aa):
GVQFVTTPILISDILCQRIPISLVTGLLVYRAHTVLRSALESFILLTFRKEKPDIFVKAFSDAPQRFVEHLGQLQRAVSSLRVDRVYFLPRYHAEVISELDSAEKDAKPDLVEIAVKLTPCMKNAQNYLIELLRACLQELKRTQQRANVTDSDSDLTLEAVLQPWFEDNYRRKIESRNASFDQVPLKFKRLLNDISRLKQFLSSLEIDDGKSFAKNVDILR

Foldseek 3Di:
DDDDDDLVVLVVCVVVVVDPLVPAQEEEAEQLLCCLVDLSLLVSQVSSCVVPVNHYYHYDHPCPVSQVPDPCSVVVSCVSSVPPDDDDDDCPPPVNVCVVVVVPPPPDDDDDDDDDDDDPVLVVVLVVLLVVLVVLLVVLVVLCVVVVQDDDPPCSDSVNLLDPCNLVVVLVSSVVRDVHPVVRDPSNVVSSVSSVLSSVLNVCSVPPDPVVSVVSVVVVD

pLDDT: mean 85.75, std 10.51, range [51.41, 96.19]